Protein AF-A0A238XJZ7-F1 (afdb_monomer_lite)

Structure (mmCIF, N/CA/C/O backbone):
data_AF-A0A238XJZ7-F1
#
_entry.id   AF-A0A238XJZ7-F1
#
loop_
_atom_site.group_PDB
_atom_site.id
_atom_site.type_symbol
_atom_site.label_atom_id
_atom_site.label_alt_id
_atom_site.label_comp_id
_atom_site.label_asym_id
_atom_site.label_entity_id
_atom_site.label_seq_id
_atom_site.pdbx_PDB_ins_code
_atom_site.Cartn_x
_atom_site.Cartn_y
_atom_site.Cartn_z
_atom_site.occupancy
_atom_site.B_iso_or_equiv
_atom_site.auth_seq_id
_atom_site.auth_comp_id
_atom_site.auth_asym_id
_atom_site.auth_atom_id
_atom_site.pdbx_PDB_model_num
ATOM 1 N N . MET A 1 1 ? 45.698 7.007 -31.113 1.00 54.53 1 MET A N 1
ATOM 2 C CA . MET A 1 1 ? 45.847 7.266 -29.662 1.00 54.53 1 MET A CA 1
ATOM 3 C C . MET A 1 1 ? 44.717 8.104 -29.074 1.00 54.53 1 MET A C 1
ATOM 5 O O . MET A 1 1 ? 44.161 7.675 -28.074 1.00 54.53 1 MET A O 1
ATOM 9 N N . LEU A 1 2 ? 44.320 9.229 -29.685 1.00 55.38 2 LEU A N 1
ATOM 10 C CA . LEU A 1 2 ? 43.235 10.087 -29.168 1.00 55.38 2 LEU A CA 1
ATOM 11 C C . LEU A 1 2 ? 41.915 9.324 -28.915 1.00 55.38 2 LEU A C 1
ATOM 13 O O . LEU A 1 2 ? 41.269 9.504 -27.889 1.00 55.38 2 LEU A O 1
ATOM 17 N N . TYR A 1 3 ? 41.567 8.407 -29.821 1.00 48.59 3 TYR A N 1
ATOM 18 C CA . TYR A 1 3 ? 40.350 7.592 -29.746 1.00 48.59 3 TYR A CA 1
ATOM 19 C C . TYR A 1 3 ? 40.333 6.629 -28.547 1.00 48.59 3 TYR A C 1
ATOM 21 O O . TYR A 1 3 ? 39.321 6.474 -27.871 1.00 48.59 3 TYR A O 1
ATOM 29 N N . THR A 1 4 ? 41.479 6.013 -28.245 1.00 57.72 4 THR A N 1
ATOM 30 C CA . THR A 1 4 ? 41.643 5.091 -27.113 1.00 57.72 4 THR A CA 1
ATOM 31 C C . THR A 1 4 ? 41.530 5.834 -25.782 1.00 57.72 4 THR A C 1
ATOM 33 O O . THR A 1 4 ? 40.925 5.335 -24.838 1.00 57.72 4 THR A O 1
ATOM 36 N N . VAL A 1 5 ? 42.058 7.061 -25.731 1.00 62.81 5 VAL A N 1
ATOM 37 C CA . VAL A 1 5 ? 41.953 7.940 -24.561 1.00 62.81 5 VAL A CA 1
ATOM 38 C C . VAL A 1 5 ? 40.503 8.387 -24.351 1.00 62.81 5 VAL A C 1
ATOM 40 O O . VAL A 1 5 ? 39.993 8.258 -23.242 1.00 62.81 5 VAL A O 1
ATOM 43 N N . LEU A 1 6 ? 39.803 8.817 -25.407 1.00 55.34 6 LEU A N 1
ATOM 44 C CA . LEU A 1 6 ? 38.388 9.210 -25.339 1.00 55.34 6 LEU A CA 1
ATOM 45 C C . LEU A 1 6 ? 37.474 8.064 -24.886 1.00 55.34 6 LEU A C 1
ATOM 47 O O . LEU A 1 6 ? 36.588 8.279 -24.060 1.00 55.34 6 LEU A O 1
ATOM 51 N N . LEU A 1 7 ? 37.714 6.842 -25.369 1.00 59.25 7 LEU A N 1
ATOM 52 C CA . LEU A 1 7 ? 36.953 5.662 -24.957 1.00 59.25 7 LEU A CA 1
ATOM 53 C C . LEU A 1 7 ? 37.167 5.343 -23.468 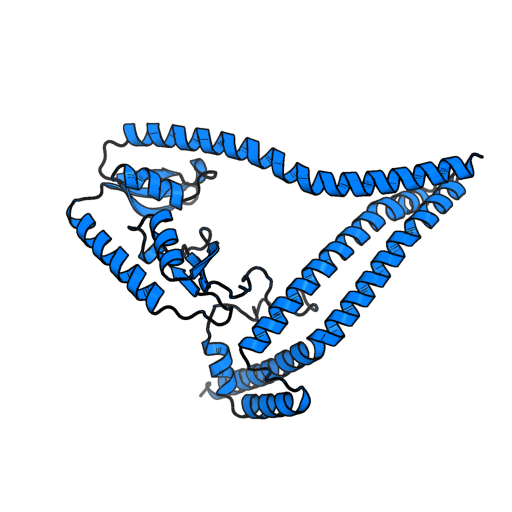1.00 59.25 7 LEU A C 1
ATOM 55 O O . LEU A 1 7 ? 36.200 5.138 -22.737 1.00 59.25 7 LEU A O 1
ATOM 59 N N . CYS A 1 8 ? 38.416 5.353 -22.994 1.00 62.97 8 CYS A N 1
ATOM 60 C CA . CYS A 1 8 ? 38.721 5.141 -21.577 1.00 62.97 8 CYS A CA 1
ATOM 61 C C . CYS A 1 8 ? 38.096 6.224 -20.687 1.00 62.97 8 CYS A C 1
ATOM 63 O O . CYS A 1 8 ? 37.563 5.911 -19.620 1.00 62.97 8 CYS A O 1
ATOM 65 N N . VAL A 1 9 ? 38.099 7.481 -21.137 1.00 64.81 9 VAL A N 1
ATOM 66 C CA . VAL A 1 9 ? 37.459 8.603 -20.436 1.00 64.81 9 VAL A CA 1
ATOM 67 C C . VAL A 1 9 ? 35.938 8.428 -20.385 1.00 64.81 9 VAL A C 1
ATOM 69 O O . VAL A 1 9 ? 35.348 8.586 -19.323 1.00 64.81 9 VAL A O 1
ATOM 72 N N . ALA A 1 10 ? 35.292 8.009 -21.475 1.00 62.97 10 ALA A N 1
ATOM 73 C CA . ALA A 1 10 ? 33.850 7.756 -21.494 1.00 62.97 10 ALA A CA 1
ATOM 74 C C . ALA A 1 10 ? 33.433 6.581 -20.588 1.00 62.97 10 ALA A C 1
ATOM 76 O O . ALA A 1 10 ? 32.401 6.648 -19.915 1.00 62.97 10 ALA A O 1
ATOM 77 N N . VAL A 1 11 ? 34.233 5.509 -20.537 1.00 65.19 11 VAL A N 1
ATOM 78 C CA . VAL A 1 11 ? 33.981 4.347 -19.664 1.00 65.19 11 VAL A CA 1
ATOM 79 C C . VAL A 1 11 ? 34.155 4.719 -18.191 1.00 65.19 11 VAL A C 1
ATOM 81 O O . VAL A 1 11 ? 33.311 4.372 -17.364 1.00 65.19 11 VAL A O 1
ATOM 84 N N . THR A 1 12 ? 35.208 5.467 -17.858 1.00 68.44 12 THR A N 1
ATOM 85 C CA . THR A 1 12 ? 35.454 5.932 -16.483 1.00 68.44 12 THR A CA 1
ATOM 86 C C . THR A 1 12 ? 34.416 6.952 -16.028 1.00 68.44 12 THR A C 1
ATOM 88 O O . THR A 1 12 ? 33.915 6.827 -14.915 1.00 68.44 12 THR A O 1
ATOM 91 N N . LEU A 1 13 ? 34.002 7.884 -16.892 1.00 64.00 13 LEU A N 1
ATOM 92 C CA . LEU A 1 13 ? 32.896 8.800 -16.605 1.00 64.00 13 LEU A CA 1
ATOM 93 C C . LEU A 1 13 ? 31.598 8.044 -16.341 1.00 64.00 13 LEU A C 1
ATOM 95 O O . LEU A 1 13 ? 30.964 8.311 -15.331 1.00 64.00 13 LEU A O 1
ATOM 99 N N . ASN A 1 14 ? 31.237 7.052 -17.162 1.00 63.41 14 ASN A N 1
ATOM 100 C CA . ASN A 1 14 ? 30.033 6.250 -16.917 1.00 63.41 14 ASN A CA 1
ATOM 101 C C . ASN A 1 14 ? 30.096 5.486 -15.587 1.00 63.41 14 ASN A C 1
ATOM 103 O O . ASN A 1 14 ? 29.115 5.476 -14.844 1.00 63.41 14 ASN A O 1
ATOM 107 N N . ALA A 1 15 ? 31.241 4.880 -15.256 1.00 68.62 15 ALA A N 1
ATOM 108 C CA . ALA A 1 15 ? 31.428 4.188 -13.981 1.00 68.62 15 ALA A CA 1
ATOM 109 C C . ALA A 1 15 ? 31.320 5.150 -12.781 1.00 68.62 15 ALA A C 1
ATOM 111 O O . ALA A 1 15 ? 30.668 4.831 -11.785 1.00 68.62 15 ALA A O 1
ATOM 112 N N . VAL A 1 16 ? 31.887 6.355 -12.898 1.00 69.12 16 VAL A N 1
ATOM 113 C CA . VAL A 1 16 ? 31.804 7.410 -11.877 1.00 69.12 16 VAL A CA 1
ATOM 114 C C . VAL A 1 16 ? 30.388 7.976 -11.772 1.00 69.12 16 VAL A C 1
ATOM 116 O O . VAL A 1 16 ? 29.910 8.177 -10.662 1.00 69.12 16 VAL A O 1
ATOM 119 N N . SER A 1 17 ? 29.672 8.175 -12.881 1.00 62.31 17 SER A N 1
ATOM 120 C CA . SER A 1 17 ? 28.276 8.631 -12.881 1.00 62.31 17 SER A CA 1
ATOM 121 C C . SER A 1 17 ? 27.344 7.603 -12.241 1.00 62.31 17 SER A C 1
ATOM 123 O O . SER A 1 17 ? 26.487 7.972 -11.441 1.00 62.31 17 SER A O 1
ATOM 125 N N . LEU A 1 18 ? 27.543 6.312 -12.527 1.00 61.91 18 LEU A N 1
ATOM 126 C CA . LEU A 1 18 ? 26.826 5.218 -11.868 1.00 61.91 18 LEU A CA 1
ATOM 127 C C . LEU A 1 18 ? 27.109 5.188 -10.359 1.00 61.91 18 LEU A C 1
ATOM 129 O O . LEU A 1 18 ? 26.169 5.081 -9.573 1.00 61.91 18 LEU A O 1
ATOM 133 N N . GLY A 1 19 ? 28.370 5.353 -9.945 1.00 68.69 19 GLY A N 1
ATOM 134 C CA . GLY A 1 19 ? 28.748 5.450 -8.531 1.00 68.69 19 GLY A CA 1
ATOM 135 C C . GLY A 1 19 ? 28.191 6.698 -7.831 1.00 68.69 19 GLY A C 1
ATOM 136 O O . GLY A 1 19 ? 27.693 6.612 -6.709 1.00 68.69 19 GLY A O 1
ATOM 137 N N . ALA A 1 20 ? 28.202 7.850 -8.503 1.00 58.50 20 ALA A N 1
ATOM 138 C CA . ALA A 1 20 ? 27.691 9.116 -7.983 1.00 58.50 20 ALA A CA 1
ATOM 139 C C . ALA A 1 20 ? 26.163 9.119 -7.861 1.00 58.50 20 ALA A C 1
ATOM 141 O O . ALA A 1 20 ? 25.646 9.621 -6.871 1.00 58.50 20 ALA A O 1
ATOM 142 N N . LEU A 1 21 ? 25.431 8.510 -8.800 1.00 52.94 21 LEU A N 1
ATOM 143 C CA . LEU A 1 21 ? 23.981 8.311 -8.686 1.00 52.94 21 LEU A CA 1
ATOM 144 C C . LEU A 1 21 ? 23.630 7.355 -7.538 1.00 52.94 21 LEU A C 1
ATOM 146 O O . LEU A 1 21 ? 22.652 7.583 -6.824 1.00 52.94 21 LEU A O 1
ATOM 150 N N . PHE A 1 22 ? 24.457 6.331 -7.311 1.00 59.66 22 PHE A N 1
ATOM 151 C CA . PHE A 1 22 ? 24.324 5.437 -6.159 1.00 59.66 22 PHE A CA 1
ATOM 152 C C . PHE A 1 22 ? 24.550 6.182 -4.830 1.00 59.66 22 PHE A C 1
ATOM 154 O O . PHE A 1 22 ? 23.838 5.936 -3.857 1.00 59.66 22 PHE A O 1
ATOM 161 N N . HIS A 1 23 ? 25.488 7.136 -4.799 1.00 53.44 23 HIS A N 1
ATOM 162 C CA . HIS A 1 23 ? 25.778 7.966 -3.627 1.00 53.44 23 HIS A CA 1
ATOM 163 C C . HIS A 1 23 ? 24.801 9.133 -3.416 1.00 53.44 23 HIS A C 1
ATOM 165 O O . HIS A 1 23 ? 24.430 9.387 -2.276 1.00 53.44 23 HIS A O 1
ATOM 171 N N . LEU A 1 24 ? 24.337 9.823 -4.459 1.00 47.12 24 LEU A N 1
ATOM 172 C CA . LEU A 1 24 ? 23.379 10.936 -4.351 1.00 47.12 24 LEU A CA 1
ATOM 173 C C . LEU A 1 24 ? 22.011 10.457 -3.853 1.00 47.12 24 LEU A C 1
ATOM 175 O O . LEU A 1 24 ? 21.410 11.097 -2.993 1.00 47.12 24 LEU A O 1
ATOM 179 N N . GLY A 1 25 ? 21.578 9.264 -4.276 1.00 44.28 25 GLY A N 1
ATOM 180 C CA . GLY A 1 25 ? 20.409 8.598 -3.691 1.00 44.28 25 GLY A CA 1
ATOM 181 C C . GLY A 1 25 ? 20.579 8.219 -2.209 1.00 44.28 25 GLY A C 1
ATOM 182 O O . GLY A 1 25 ? 19.586 7.944 -1.529 1.00 44.28 25 GLY A O 1
ATOM 183 N N . ALA A 1 26 ? 21.814 8.214 -1.695 1.00 49.00 26 ALA A N 1
ATOM 184 C CA . ALA A 1 26 ? 22.130 7.975 -0.290 1.00 49.00 26 ALA A CA 1
ATOM 185 C C . ALA A 1 26 ? 22.324 9.279 0.513 1.00 49.00 26 ALA A C 1
ATOM 187 O O . ALA A 1 26 ? 21.883 9.343 1.656 1.00 49.00 26 ALA A O 1
ATOM 188 N N . THR A 1 27 ? 22.913 10.336 -0.060 1.00 42.47 27 THR A N 1
ATOM 189 C CA . THR A 1 27 ? 23.267 11.570 0.671 1.00 42.47 27 THR A CA 1
ATOM 190 C C . THR A 1 27 ? 22.125 12.576 0.807 1.00 42.47 27 THR A C 1
ATOM 192 O O . THR A 1 27 ? 22.066 13.287 1.813 1.00 42.47 27 THR A O 1
ATOM 195 N N . GLU A 1 28 ? 21.163 12.605 -0.121 1.00 40.56 28 GLU A N 1
ATOM 196 C CA . GLU A 1 28 ? 19.969 13.463 -0.008 1.00 40.56 28 GLU A CA 1
ATOM 197 C C . GLU A 1 28 ? 19.078 13.061 1.190 1.00 40.56 28 GLU A C 1
ATOM 199 O O . GLU A 1 28 ? 18.319 13.866 1.731 1.00 40.56 28 GLU A O 1
ATOM 204 N N . ARG A 1 29 ? 19.252 11.832 1.696 1.00 47.41 29 ARG A N 1
ATOM 205 C CA . ARG A 1 29 ? 18.630 11.356 2.938 1.00 47.41 29 ARG A CA 1
ATOM 206 C C . ARG A 1 29 ? 19.277 11.900 4.213 1.00 47.41 29 ARG A C 1
ATOM 208 O O . ARG A 1 29 ? 18.568 12.051 5.202 1.00 47.41 29 ARG A O 1
ATOM 215 N N . ASP A 1 30 ? 20.562 12.245 4.221 1.00 49.44 30 ASP A N 1
ATOM 216 C CA . ASP A 1 30 ? 21.287 12.513 5.476 1.00 49.44 30 ASP A CA 1
ATOM 217 C C . ASP A 1 30 ? 21.270 13.989 5.910 1.00 49.44 30 ASP A C 1
ATOM 219 O O . ASP A 1 30 ? 21.243 14.294 7.109 1.00 49.44 30 ASP A O 1
ATOM 223 N N . GLY A 1 31 ? 21.235 14.928 4.957 1.00 49.88 31 GLY A N 1
ATOM 224 C CA . GLY A 1 31 ? 21.199 16.370 5.246 1.00 49.88 31 GLY A CA 1
ATOM 225 C C . GLY A 1 31 ? 19.902 16.812 5.934 1.00 49.88 31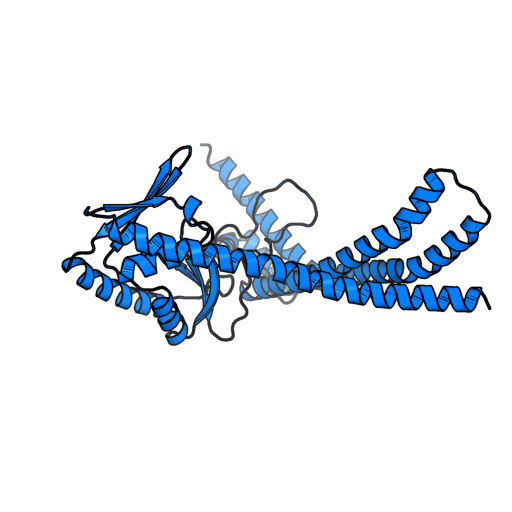 GLY A C 1
ATOM 226 O O . GLY A 1 31 ? 19.931 17.507 6.955 1.00 49.88 31 GLY A O 1
ATOM 227 N N . GLY A 1 32 ? 18.760 16.331 5.432 1.00 59.41 32 GLY A N 1
ATOM 228 C CA . GLY A 1 32 ? 17.445 16.600 6.019 1.00 59.41 32 GLY A CA 1
ATOM 229 C C . GLY A 1 32 ? 17.289 16.009 7.421 1.00 59.41 32 GLY A C 1
ATOM 230 O O . GLY A 1 32 ? 16.715 16.645 8.304 1.00 59.41 32 GLY A O 1
ATOM 231 N N . VAL A 1 33 ? 17.874 14.835 7.676 1.00 65.06 33 VAL A N 1
ATOM 232 C CA . VAL A 1 33 ? 17.774 14.150 8.974 1.00 65.06 33 VAL A CA 1
ATOM 233 C C . VAL A 1 33 ? 18.459 14.944 10.088 1.00 65.06 33 VAL A C 1
ATOM 235 O O . VAL A 1 33 ? 17.905 15.065 11.182 1.00 65.06 33 VAL A O 1
ATOM 238 N N . ARG A 1 34 ? 19.628 15.550 9.834 1.00 74.50 34 ARG A N 1
ATOM 239 C CA . ARG A 1 34 ? 20.342 16.346 10.853 1.00 74.50 34 ARG A CA 1
ATOM 240 C C . ARG A 1 34 ? 19.619 17.647 11.196 1.00 74.50 34 ARG A C 1
ATOM 242 O O . ARG A 1 34 ? 19.501 17.975 12.378 1.00 74.50 34 ARG A O 1
ATOM 249 N N . ALA A 1 35 ? 19.131 18.374 10.190 1.00 74.31 35 ALA A N 1
ATOM 250 C CA . ALA A 1 35 ? 18.363 19.603 10.399 1.00 74.31 35 ALA A CA 1
ATOM 251 C C . ALA A 1 35 ? 17.062 19.316 11.164 1.00 74.31 35 ALA A C 1
ATOM 253 O O . ALA A 1 35 ? 16.766 19.981 12.159 1.00 74.31 35 ALA A O 1
ATOM 254 N N . ARG A 1 36 ? 16.356 18.248 10.772 1.00 76.69 36 ARG A N 1
ATOM 255 C CA . ARG A 1 36 ? 15.138 17.780 11.436 1.00 76.69 36 ARG A CA 1
ATOM 256 C C . ARG A 1 36 ? 15.382 17.377 12.886 1.00 76.69 36 ARG A C 1
ATOM 258 O O . ARG A 1 36 ? 14.625 17.768 13.768 1.00 76.69 36 ARG A O 1
ATOM 265 N N . ARG A 1 37 ? 16.483 16.670 13.162 1.00 82.19 37 ARG A N 1
ATOM 266 C CA . ARG A 1 37 ? 16.860 16.272 14.526 1.00 82.19 37 ARG A CA 1
ATOM 267 C C . ARG A 1 37 ? 17.111 17.482 15.428 1.00 82.19 37 ARG A C 1
ATOM 269 O O . ARG A 1 37 ? 16.624 17.492 16.550 1.00 82.19 37 ARG A O 1
ATOM 276 N N . ARG A 1 38 ? 17.810 18.515 14.938 1.00 86.12 38 ARG A N 1
ATOM 277 C CA . ARG A 1 38 ? 18.040 19.763 15.696 1.00 86.12 38 ARG A CA 1
ATOM 278 C C . ARG A 1 38 ? 16.743 20.530 15.958 1.00 86.12 38 ARG A C 1
ATOM 280 O O . ARG A 1 38 ? 16.545 21.013 17.068 1.00 86.12 38 ARG A O 1
ATOM 287 N N . ALA A 1 39 ? 15.872 20.637 14.954 1.00 84.44 39 ALA A N 1
ATOM 288 C CA . ALA A 1 39 ? 14.570 21.286 15.101 1.00 84.44 39 ALA A CA 1
ATOM 289 C C . ALA A 1 39 ? 13.688 20.555 16.127 1.00 84.44 39 ALA A C 1
ATOM 291 O O . ALA A 1 39 ? 13.110 21.197 17.001 1.00 84.44 39 ALA A O 1
ATOM 292 N N . ARG A 1 40 ? 13.680 19.216 16.092 1.00 88.19 40 ARG A N 1
ATOM 293 C CA . ARG A 1 40 ? 12.998 18.375 17.083 1.00 88.19 40 ARG A CA 1
ATOM 294 C C . ARG A 1 40 ? 13.508 18.621 18.504 1.00 88.19 40 ARG A C 1
ATOM 296 O O . ARG A 1 40 ? 12.693 18.805 19.396 1.00 88.19 40 ARG A O 1
ATOM 303 N N . THR A 1 41 ? 14.824 18.668 18.727 1.00 88.94 41 THR A N 1
ATOM 304 C CA . THR A 1 41 ? 15.382 18.935 20.068 1.00 88.94 41 THR A CA 1
ATOM 305 C C . THR A 1 41 ? 14.916 20.283 20.623 1.00 88.94 41 THR A C 1
ATOM 307 O O . THR A 1 41 ? 14.455 20.336 21.756 1.00 88.94 41 THR A O 1
ATOM 310 N N . ARG A 1 42 ? 14.932 21.346 19.807 1.00 90.25 42 ARG A N 1
ATOM 311 C CA . ARG A 1 42 ? 14.448 22.675 20.224 1.00 90.25 42 ARG A CA 1
ATOM 312 C C . ARG A 1 42 ? 12.957 22.682 20.568 1.00 90.25 42 ARG A C 1
ATOM 314 O O . ARG A 1 42 ? 12.563 23.332 21.527 1.00 90.25 42 ARG A O 1
ATOM 321 N N . GLN A 1 43 ? 12.140 21.956 19.801 1.00 90.12 43 GLN A N 1
ATOM 322 C CA . GLN A 1 43 ? 10.708 21.814 20.086 1.00 90.12 43 GLN A CA 1
ATOM 323 C C . GLN A 1 43 ? 10.460 21.043 21.391 1.00 90.12 43 GLN A C 1
ATOM 325 O O . GLN A 1 43 ? 9.569 21.393 22.154 1.00 90.12 43 GLN A O 1
ATOM 330 N N . LEU A 1 44 ? 11.257 20.016 21.693 1.00 88.75 44 LEU A N 1
ATOM 331 C CA . LEU A 1 44 ? 11.149 19.296 22.967 1.00 88.75 44 LEU A CA 1
ATOM 332 C C . LEU A 1 44 ? 11.570 20.168 24.161 1.00 88.75 44 LEU A C 1
ATOM 334 O O . LEU A 1 44 ? 10.920 20.129 25.203 1.00 88.75 44 LEU A O 1
ATOM 338 N N . GLU A 1 45 ? 12.606 20.994 24.003 1.00 88.75 45 GLU A N 1
ATOM 339 C CA . GLU A 1 45 ? 13.020 21.970 25.021 1.00 88.75 45 GLU A CA 1
ATOM 340 C C . GLU A 1 45 ? 11.933 23.028 25.274 1.00 88.75 45 GLU A C 1
ATOM 342 O O . GLU A 1 45 ? 11.626 23.325 26.430 1.00 88.75 45 GLU A O 1
ATOM 347 N N . SER A 1 46 ? 11.286 23.548 24.221 1.00 88.19 46 SER A N 1
ATOM 348 C CA . SER A 1 46 ? 10.181 24.507 24.372 1.00 88.19 46 SER A CA 1
ATOM 349 C C . SER A 1 46 ? 8.930 23.889 24.999 1.00 88.19 46 SER A C 1
ATOM 351 O O . SER A 1 46 ? 8.180 24.581 25.678 1.00 88.19 46 SER A O 1
ATOM 353 N N . LEU A 1 47 ? 8.702 22.583 24.826 1.00 88.44 47 LEU A N 1
ATOM 354 C CA . LEU A 1 47 ? 7.594 21.890 25.490 1.00 88.44 47 LEU A CA 1
ATOM 355 C C . LEU A 1 47 ? 7.745 21.937 27.022 1.00 88.44 47 LEU A C 1
ATOM 357 O O . LEU A 1 47 ? 6.763 22.118 27.743 1.00 88.44 47 LEU A O 1
ATOM 361 N N . GLY A 1 48 ? 8.983 21.824 27.518 1.00 82.31 48 GLY A N 1
ATOM 362 C CA . GLY A 1 48 ? 9.291 21.898 28.947 1.00 82.31 48 GLY A CA 1
ATOM 363 C C . GLY A 1 48 ? 8.980 23.264 29.565 1.00 82.31 48 GLY A C 1
ATOM 364 O O . GLY A 1 48 ? 8.488 23.327 30.692 1.00 82.31 48 GLY A O 1
ATOM 365 N N . SER A 1 49 ? 9.200 24.359 28.830 1.00 82.81 49 SER A N 1
ATOM 366 C CA . SER A 1 49 ? 8.876 25.707 29.316 1.00 82.81 49 SER A CA 1
ATOM 367 C C . SER A 1 49 ? 7.373 25.998 29.293 1.00 82.81 49 SER A C 1
ATOM 369 O O . SER A 1 49 ? 6.865 26.609 30.233 1.00 82.81 49 SER A O 1
ATOM 371 N N . VAL A 1 50 ? 6.644 25.504 28.284 1.00 80.88 50 VAL A N 1
ATOM 372 C CA . VAL A 1 50 ? 5.178 25.636 28.202 1.00 80.88 50 VAL A CA 1
ATOM 373 C C . VAL A 1 50 ? 4.488 24.921 29.368 1.00 80.88 50 VAL A C 1
ATOM 375 O O . VAL A 1 50 ? 3.533 25.452 29.932 1.00 80.88 50 VAL A O 1
ATOM 378 N N . HIS A 1 51 ? 5.011 23.768 29.802 1.00 71.19 51 HIS A N 1
ATOM 379 C CA . HIS A 1 51 ? 4.514 23.076 30.994 1.00 71.19 51 HIS A CA 1
ATOM 380 C C . HIS A 1 51 ? 4.620 23.942 32.259 1.00 71.19 51 HIS A C 1
ATOM 382 O O . HIS A 1 51 ? 3.655 24.054 33.010 1.00 71.19 51 HIS A O 1
ATOM 388 N N . GLY A 1 52 ? 5.768 24.592 32.478 1.00 67.31 52 GLY A N 1
ATOM 389 C CA . GLY A 1 52 ? 5.984 25.448 33.650 1.00 67.31 52 GLY A CA 1
ATOM 390 C C . GLY A 1 52 ? 5.089 26.693 33.688 1.00 67.31 52 GLY A C 1
ATOM 391 O O . GLY A 1 52 ? 4.854 27.247 34.759 1.00 67.31 52 GLY A O 1
ATOM 392 N N . GLN A 1 53 ? 4.573 27.124 32.534 1.00 72.31 53 GLN A N 1
ATOM 393 C CA . GLN A 1 53 ? 3.694 28.290 32.404 1.00 72.31 53 GLN A CA 1
ATOM 394 C C . GLN A 1 53 ? 2.200 27.942 32.483 1.00 72.31 53 GLN A C 1
ATOM 396 O O . GLN A 1 53 ? 1.374 28.826 32.719 1.00 72.31 53 GLN A O 1
ATOM 401 N N . ALA A 1 54 ? 1.831 26.670 32.320 1.00 75.19 54 ALA A N 1
ATOM 402 C CA . ALA A 1 54 ? 0.443 26.226 32.353 1.00 75.19 54 ALA A CA 1
ATOM 403 C C . ALA A 1 54 ? -0.081 26.140 33.799 1.00 75.19 54 ALA A C 1
ATOM 405 O O . ALA A 1 54 ? -0.007 25.101 34.450 1.00 75.19 54 ALA A O 1
ATOM 406 N N . GLN A 1 55 ? -0.634 27.245 34.307 1.00 64.44 55 GLN A N 1
ATOM 407 C CA . GLN A 1 55 ? -1.233 27.323 35.652 1.00 64.44 55 GLN A CA 1
ATOM 408 C C . GLN A 1 55 ? -2.689 26.805 35.726 1.00 64.44 55 GLN A C 1
ATOM 410 O O . GLN A 1 55 ? -3.274 26.766 36.807 1.00 64.44 55 GLN A O 1
ATOM 415 N N . GLY A 1 56 ? -3.291 26.411 34.598 1.00 78.56 56 GLY A N 1
ATOM 416 C CA . GLY A 1 56 ? -4.695 25.988 34.506 1.00 78.56 56 GLY A CA 1
ATOM 417 C C . GLY A 1 56 ? -4.930 24.474 34.579 1.00 78.56 56 GLY A C 1
ATOM 418 O O . GLY A 1 56 ? -4.004 23.671 34.618 1.00 78.56 56 GLY A O 1
ATOM 419 N N . SER A 1 57 ? -6.204 24.066 34.557 1.00 83.56 57 SER A N 1
ATOM 420 C CA . SER A 1 57 ? -6.613 22.660 34.388 1.00 83.56 57 SER A CA 1
ATOM 421 C C . SER A 1 57 ? -6.563 22.188 32.930 1.00 83.56 57 SER A C 1
ATOM 423 O O . SER A 1 57 ? -6.661 20.983 32.688 1.00 83.56 57 SER A O 1
ATOM 425 N N . VAL A 1 58 ? -6.399 23.123 31.984 1.00 89.81 58 VAL A N 1
ATOM 426 C CA . VAL A 1 58 ? -6.350 22.900 30.535 1.00 89.81 58 VAL A CA 1
ATOM 427 C C . VAL A 1 58 ? -5.066 23.505 29.963 1.00 89.81 58 VAL A C 1
ATOM 429 O O . VAL A 1 58 ? -4.718 24.641 30.283 1.00 89.81 58 VAL A O 1
ATOM 432 N N . LEU A 1 59 ? -4.378 22.744 29.117 1.00 92.19 59 LEU A N 1
ATOM 433 C CA . LEU A 1 59 ? -3.179 23.130 28.379 1.00 92.19 59 LEU A CA 1
ATOM 434 C C . LEU A 1 59 ? -3.487 23.058 26.881 1.00 92.19 59 LEU A C 1
ATOM 436 O O . LEU A 1 59 ? -3.933 22.022 26.397 1.00 92.19 59 LEU A O 1
ATOM 440 N N . GLU A 1 60 ? -3.227 24.135 26.142 1.00 92.88 60 GLU A N 1
ATOM 441 C CA . GLU A 1 60 ? -3.385 24.173 24.685 1.00 92.88 60 GLU A CA 1
ATOM 442 C C . GLU A 1 60 ? -2.018 24.293 24.006 1.00 92.88 60 GLU A C 1
ATOM 444 O O . GLU A 1 60 ? -1.190 25.118 24.392 1.00 92.88 60 GLU A O 1
ATOM 449 N N . LEU A 1 61 ? -1.780 23.469 22.987 1.00 91.81 61 LEU A N 1
ATOM 450 C CA . LEU A 1 61 ? -0.533 23.429 22.224 1.00 91.81 61 LEU A CA 1
ATOM 451 C C . LEU A 1 61 ? -0.809 23.616 20.738 1.00 91.81 61 LEU A C 1
ATOM 453 O O . LEU A 1 61 ? -1.569 22.855 20.151 1.00 91.81 61 LEU A O 1
ATOM 457 N N . ASP A 1 62 ? -0.147 24.583 20.109 1.00 90.00 62 ASP A N 1
ATOM 458 C CA . ASP A 1 62 ? -0.214 24.766 18.658 1.00 90.00 62 ASP A CA 1
ATOM 459 C C . ASP A 1 62 ? 0.579 23.665 17.930 1.00 90.00 62 ASP A C 1
ATOM 461 O O . ASP A 1 62 ? 1.809 23.638 17.950 1.00 90.00 62 ASP A O 1
ATOM 465 N N . ARG A 1 63 ? -0.119 22.758 17.245 1.00 87.69 63 ARG A N 1
ATOM 466 C CA . ARG A 1 63 ? 0.444 21.633 16.491 1.00 87.69 63 ARG A CA 1
ATOM 467 C C . ARG A 1 63 ? 1.461 22.082 15.445 1.00 87.69 63 ARG A C 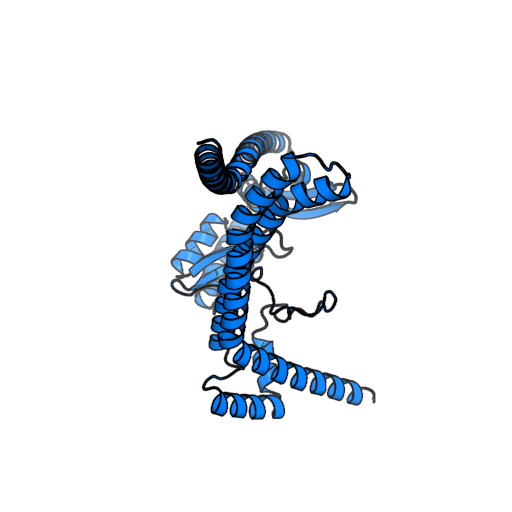1
ATOM 469 O O . ARG A 1 63 ? 2.423 21.343 15.209 1.00 87.69 63 ARG A O 1
ATOM 476 N N . VAL A 1 64 ? 1.273 23.257 14.839 1.00 83.00 64 VAL A N 1
ATOM 477 C CA . VAL A 1 64 ? 2.159 23.798 13.796 1.00 83.00 64 VAL A CA 1
ATOM 478 C C . VAL A 1 64 ? 3.527 24.142 14.387 1.00 83.00 64 VAL A C 1
ATOM 480 O O . VAL A 1 64 ? 4.557 23.831 13.781 1.00 83.00 64 VAL A O 1
ATOM 483 N N . ALA A 1 65 ? 3.553 24.677 15.612 1.00 84.19 65 ALA A N 1
ATOM 484 C CA . ALA A 1 65 ? 4.786 24.981 16.337 1.00 84.19 65 ALA A CA 1
ATOM 485 C C . ALA A 1 65 ? 5.610 23.721 16.675 1.00 84.19 65 ALA A C 1
ATOM 487 O O . ALA A 1 65 ? 6.835 23.799 16.775 1.00 84.19 65 ALA A O 1
ATOM 488 N N . TYR A 1 66 ? 4.962 22.551 16.762 1.00 89.12 66 TYR A N 1
ATOM 489 C CA . TYR A 1 66 ? 5.575 21.257 17.100 1.00 89.12 66 TYR A CA 1
ATOM 490 C C . TYR A 1 66 ? 5.611 20.262 15.927 1.00 89.12 66 TYR A C 1
ATOM 492 O O . TYR A 1 66 ? 5.584 19.049 16.130 1.00 89.12 66 TYR A O 1
ATOM 500 N N . ARG A 1 67 ? 5.661 20.735 14.672 1.00 84.06 67 ARG A N 1
ATOM 501 C CA . ARG A 1 67 ? 5.565 19.869 13.475 1.00 84.06 67 ARG A CA 1
ATOM 502 C C . ARG A 1 67 ? 6.606 18.740 13.380 1.00 84.06 67 ARG A C 1
ATOM 504 O O . ARG A 1 67 ? 6.347 17.739 12.717 1.00 84.06 67 ARG A O 1
ATOM 511 N N . GLU A 1 68 ? 7.771 18.890 14.014 1.00 84.19 68 GLU A N 1
ATOM 512 C CA . GLU A 1 68 ? 8.850 17.892 13.963 1.00 84.19 68 GLU A CA 1
ATOM 513 C C . GLU A 1 68 ? 8.726 16.833 15.062 1.00 84.19 68 GLU A C 1
ATOM 515 O O . GLU A 1 68 ? 9.388 15.795 14.986 1.00 84.19 68 GLU A O 1
ATOM 520 N N . VAL A 1 69 ? 7.871 17.073 16.062 1.00 81.88 69 VAL A N 1
ATOM 521 C CA . VAL A 1 69 ? 7.504 16.095 17.084 1.00 81.88 69 VAL A CA 1
ATOM 522 C C . VAL A 1 69 ? 6.203 15.406 16.649 1.00 81.88 69 VAL A C 1
ATOM 524 O O . VAL A 1 69 ? 5.194 16.074 16.389 1.00 81.88 69 VAL A O 1
ATOM 527 N N . PRO A 1 70 ? 6.195 14.070 16.519 1.00 76.31 70 PRO A N 1
ATOM 528 C CA . PRO A 1 70 ? 4.974 13.325 16.253 1.00 76.31 70 PRO A CA 1
ATOM 529 C C . PRO A 1 70 ? 3.922 13.532 17.350 1.00 76.31 70 PRO A C 1
ATOM 531 O O . PRO A 1 70 ? 4.254 13.640 18.530 1.00 76.31 70 PRO A O 1
ATOM 534 N N . ARG A 1 71 ? 2.634 13.522 16.978 1.00 79.81 71 ARG A N 1
ATOM 535 C CA . ARG A 1 71 ? 1.521 13.742 17.921 1.00 79.81 71 ARG A CA 1
ATOM 536 C C . ARG A 1 71 ? 1.561 12.780 19.111 1.00 79.81 71 ARG A C 1
ATOM 538 O O . ARG A 1 71 ? 1.401 13.218 20.243 1.00 79.81 71 ARG A O 1
ATOM 545 N N . TYR A 1 72 ? 1.795 11.492 18.860 1.00 74.69 72 TYR A N 1
ATOM 546 C CA . TYR A 1 72 ? 1.842 10.475 19.916 1.00 74.69 72 TYR A CA 1
ATOM 547 C C . TYR A 1 72 ? 2.937 10.767 20.953 1.00 74.69 72 TYR A C 1
ATOM 549 O O . TYR A 1 72 ? 2.721 10.555 22.139 1.00 74.69 72 TYR A O 1
ATOM 557 N N . GLU A 1 73 ? 4.079 11.308 20.519 1.00 79.88 73 GLU A N 1
ATOM 558 C CA . GLU A 1 73 ? 5.195 11.638 21.405 1.00 79.88 73 GLU A CA 1
ATOM 559 C C . GLU A 1 73 ? 4.845 12.837 22.297 1.00 79.88 73 GLU A C 1
ATOM 561 O O . GLU A 1 73 ? 5.143 12.820 23.487 1.00 79.88 73 GLU A O 1
ATOM 566 N N . LEU A 1 74 ? 4.138 13.844 21.765 1.00 84.88 74 LEU A N 1
ATOM 567 C CA . LEU A 1 74 ? 3.605 14.952 22.572 1.00 84.88 74 LEU A CA 1
ATOM 568 C C . LEU A 1 74 ? 2.621 14.448 23.632 1.00 84.88 74 LEU A C 1
ATOM 570 O O . LEU A 1 74 ? 2.723 14.834 24.795 1.00 84.88 74 LEU A O 1
ATOM 574 N N . ILE A 1 75 ? 1.693 13.569 23.237 1.00 83.38 75 ILE A N 1
ATOM 575 C CA . ILE A 1 75 ? 0.705 12.979 24.149 1.00 83.38 75 ILE A CA 1
ATOM 576 C C . ILE A 1 75 ? 1.400 12.188 25.254 1.00 83.38 75 ILE A C 1
ATOM 578 O O . ILE A 1 75 ? 1.045 12.330 26.419 1.00 83.38 75 ILE A O 1
ATOM 582 N N . GLU A 1 76 ? 2.407 11.393 24.913 1.00 78.06 76 GLU A N 1
ATOM 583 C CA . GLU A 1 76 ? 3.141 10.585 25.879 1.00 78.06 76 GLU A CA 1
ATOM 584 C C . GLU A 1 76 ? 3.962 11.437 26.856 1.00 78.06 76 GLU A C 1
ATOM 586 O O . GLU A 1 7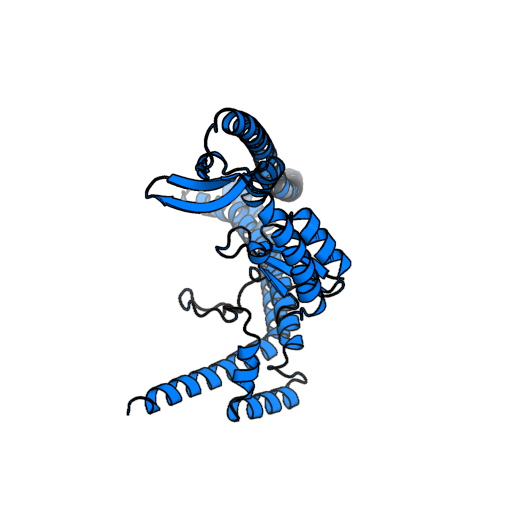6 ? 3.905 11.217 28.067 1.00 78.06 76 GLU A O 1
ATOM 591 N N . LEU A 1 77 ? 4.694 12.437 26.355 1.00 84.81 77 LEU A N 1
ATOM 592 C CA . LEU A 1 77 ? 5.507 13.330 27.185 1.00 84.81 77 LEU A CA 1
ATOM 593 C C . LEU A 1 77 ? 4.653 14.117 28.181 1.00 84.81 77 LEU A C 1
ATOM 595 O O . LEU A 1 77 ? 4.997 14.200 29.360 1.00 84.81 77 LEU A O 1
ATOM 599 N N . LEU A 1 78 ? 3.525 14.653 27.720 1.00 87.88 78 LEU A N 1
ATOM 600 C CA . LEU A 1 78 ? 2.571 15.371 28.563 1.00 87.88 78 LEU A CA 1
ATOM 601 C C . LEU A 1 78 ? 1.829 14.407 29.501 1.00 87.88 78 LEU A C 1
ATOM 603 O O . LEU A 1 78 ? 1.644 14.718 30.678 1.00 87.88 78 LEU A O 1
ATOM 607 N N . GLY A 1 79 ? 1.524 13.197 29.030 1.00 82.50 79 GLY A N 1
ATOM 608 C CA . GLY A 1 79 ? 0.985 12.083 29.814 1.00 82.50 79 GLY A CA 1
ATOM 609 C C . GLY A 1 79 ? 1.818 11.770 31.049 1.00 82.50 79 GLY A C 1
ATOM 610 O O . GLY A 1 79 ? 1.290 11.724 32.160 1.00 82.50 79 GLY A O 1
ATOM 611 N N . ARG A 1 80 ? 3.142 11.647 30.884 1.00 81.50 80 ARG A N 1
ATOM 612 C CA . ARG A 1 80 ? 4.092 11.424 31.992 1.00 81.50 80 ARG A CA 1
ATOM 613 C C . ARG A 1 80 ? 4.087 12.559 33.023 1.00 81.50 80 ARG A C 1
ATOM 615 O O . ARG A 1 80 ? 4.448 12.338 34.173 1.00 81.50 80 ARG A O 1
ATOM 622 N N . GLN A 1 81 ? 3.658 13.755 32.627 1.00 84.50 81 GLN A N 1
ATOM 623 C CA . GLN A 1 81 ? 3.539 14.939 33.481 1.00 84.50 81 GLN A CA 1
ATOM 624 C C . GLN A 1 81 ? 2.122 15.128 34.054 1.00 84.50 81 GLN A C 1
ATOM 626 O O . GLN A 1 81 ? 1.819 16.169 34.639 1.00 84.50 81 GLN A O 1
ATOM 631 N N . GLY A 1 82 ? 1.242 14.136 33.891 1.00 85.31 82 GLY A N 1
ATOM 632 C CA . GLY A 1 82 ? -0.126 14.164 34.403 1.00 85.31 82 GLY A CA 1
ATOM 633 C C . GLY A 1 82 ? -1.111 14.939 33.526 1.00 85.31 82 GLY A C 1
ATOM 634 O O . GLY A 1 82 ? -2.179 15.311 34.009 1.00 85.31 82 GLY A O 1
ATOM 635 N N . TRP A 1 83 ? -0.780 15.190 32.259 1.00 88.06 83 TRP A N 1
ATOM 636 C CA . TRP A 1 83 ? -1.667 15.818 31.281 1.00 88.06 83 TRP A CA 1
ATOM 637 C C . TRP A 1 83 ? -2.217 14.784 30.304 1.00 88.06 83 TRP A C 1
ATOM 639 O O . TRP A 1 83 ? -1.483 13.996 29.726 1.00 88.06 83 TRP A O 1
ATOM 649 N N . ARG A 1 84 ? -3.520 14.813 30.066 1.00 85.06 84 ARG A N 1
ATOM 650 C CA . ARG A 1 84 ? -4.223 13.903 29.170 1.00 85.06 84 ARG A CA 1
ATOM 651 C C . ARG A 1 84 ? -4.760 14.658 27.974 1.00 85.06 84 ARG A C 1
ATOM 653 O O . ARG A 1 84 ? -5.389 15.693 28.143 1.00 85.06 84 ARG A O 1
ATOM 660 N N . TYR A 1 85 ? -4.553 14.113 26.785 1.00 86.44 85 TYR A N 1
ATOM 661 C CA . TYR A 1 85 ? -5.142 14.651 25.566 1.00 86.44 85 TYR A CA 1
ATOM 662 C C . TYR A 1 85 ? -6.674 14.559 25.608 1.00 86.44 85 TYR A C 1
ATOM 664 O O . TYR A 1 85 ? -7.220 13.513 25.962 1.00 86.44 85 TYR A O 1
ATOM 672 N N . VAL A 1 86 ? -7.351 15.655 25.269 1.00 87.12 86 VAL A N 1
ATOM 673 C CA . VAL A 1 86 ? -8.816 15.751 25.255 1.00 87.12 86 VAL A CA 1
ATOM 674 C C . VAL A 1 86 ? -9.314 15.712 23.819 1.00 87.12 86 VAL A C 1
ATOM 676 O O . VAL A 1 86 ? -10.029 14.790 23.439 1.00 87.12 86 VAL A O 1
ATOM 679 N N . ASP A 1 87 ? -8.918 16.701 23.028 1.00 83.19 87 ASP A N 1
ATOM 680 C CA . ASP A 1 87 ? -9.372 16.910 21.662 1.00 83.19 87 ASP A CA 1
ATOM 681 C C . ASP A 1 87 ? -8.389 17.804 20.889 1.00 83.19 87 ASP A C 1
ATOM 683 O O . ASP A 1 87 ? -7.382 18.300 21.412 1.00 83.19 87 ASP A O 1
ATOM 687 N N . GLU A 1 88 ? -8.686 17.987 19.606 1.00 87.88 88 GLU A N 1
ATOM 688 C CA . GLU A 1 88 ? -8.023 18.959 18.750 1.00 87.88 88 GLU A CA 1
ATOM 689 C C . GLU A 1 88 ? -9.040 19.965 18.227 1.00 87.88 88 GLU A C 1
ATOM 691 O O . GLU A 1 88 ? -10.147 19.611 17.823 1.00 87.88 88 GLU A O 1
ATOM 696 N N . HIS A 1 89 ? -8.646 21.232 18.235 1.00 83.12 89 HIS A N 1
ATOM 697 C CA . HIS A 1 89 ? -9.418 22.317 17.664 1.00 83.12 89 HIS A CA 1
ATOM 698 C C . HIS A 1 89 ? -8.690 22.835 16.429 1.00 83.12 89 HIS A C 1
ATOM 700 O O . HIS A 1 89 ? -7.536 23.265 16.514 1.00 83.12 89 HIS A O 1
ATOM 706 N N . LEU A 1 90 ? -9.353 22.748 15.278 1.00 77.62 90 LEU A N 1
ATOM 707 C CA . LEU A 1 90 ? -8.840 23.250 14.012 1.00 77.62 90 LEU A CA 1
ATOM 708 C C . LEU A 1 90 ? -9.569 24.551 13.667 1.00 77.62 90 LEU A C 1
ATOM 710 O O . LEU A 1 90 ? -10.698 24.522 13.184 1.00 77.62 90 LEU A O 1
ATOM 714 N N . ASP A 1 91 ? -8.904 25.675 13.916 1.00 81.19 91 ASP A N 1
ATOM 715 C CA . ASP A 1 91 ? -9.332 26.996 13.462 1.00 81.19 91 ASP A CA 1
ATOM 716 C C . ASP A 1 91 ? -8.728 27.319 12.091 1.00 81.19 91 ASP A C 1
ATOM 718 O O . ASP A 1 91 ? -7.758 26.697 11.656 1.00 81.19 91 ASP A O 1
ATOM 722 N N . ALA A 1 92 ? -9.247 28.362 11.433 1.00 69.25 92 ALA A N 1
ATOM 723 C CA . ALA A 1 92 ? -8.809 28.793 10.100 1.00 69.25 92 ALA A CA 1
ATOM 724 C C . ALA A 1 92 ? -7.284 28.990 9.962 1.00 69.25 92 ALA A C 1
ATOM 726 O O . ALA A 1 92 ? -6.753 28.811 8.870 1.00 69.25 92 ALA A O 1
ATOM 727 N N . ASN A 1 93 ? -6.584 29.330 11.053 1.00 75.44 93 ASN A N 1
ATOM 728 C CA . ASN A 1 93 ? -5.140 29.587 11.055 1.00 75.44 93 ASN A CA 1
ATOM 729 C C . ASN A 1 93 ? -4.359 28.852 12.159 1.00 75.44 93 ASN A C 1
ATOM 731 O O . ASN A 1 93 ? -3.147 29.042 12.254 1.00 75.44 93 ASN A O 1
ATOM 735 N N . VAL A 1 94 ? -5.009 28.057 13.018 1.00 79.19 94 VAL A N 1
ATOM 736 C CA . VAL A 1 94 ? -4.337 27.426 14.168 1.00 79.19 94 VAL A CA 1
ATOM 737 C C . VAL A 1 94 ? -4.888 26.026 14.402 1.00 79.19 94 VAL A C 1
ATOM 739 O O . VAL A 1 94 ? -6.089 25.844 14.568 1.00 79.19 94 VAL A O 1
ATOM 742 N N . TRP A 1 95 ? -3.999 25.036 14.469 1.00 85.81 95 TRP A N 1
ATOM 743 C CA . TRP A 1 95 ? -4.349 23.678 14.882 1.00 85.81 95 TRP A CA 1
ATOM 744 C C . TRP A 1 95 ? -3.896 23.488 16.325 1.00 85.81 95 TRP A C 1
ATOM 746 O O . TRP A 1 95 ? -2.704 23.351 16.580 1.00 85.81 95 TRP A O 1
ATOM 756 N N . ARG A 1 96 ? -4.824 23.503 17.285 1.00 90.44 96 ARG A N 1
ATOM 757 C CA . ARG A 1 96 ? -4.511 23.353 18.713 1.00 90.44 96 ARG A CA 1
ATOM 758 C C . ARG A 1 96 ? -4.827 21.950 19.207 1.00 90.44 96 ARG A C 1
ATOM 760 O O . ARG A 1 96 ? -5.901 21.425 18.944 1.00 90.44 96 ARG A O 1
ATOM 767 N N . LEU A 1 97 ? -3.910 21.373 19.971 1.00 88.06 97 LEU A N 1
ATOM 768 C CA . LEU A 1 97 ? -4.118 20.168 20.767 1.00 88.06 97 LEU A CA 1
ATOM 769 C C . LEU A 1 97 ? -4.461 20.596 22.195 1.00 88.06 97 LEU A C 1
ATOM 771 O O . LEU A 1 97 ? -3.691 21.354 22.792 1.00 88.06 97 LEU A O 1
ATOM 775 N N . ARG A 1 98 ? -5.580 20.127 22.752 1.00 90.25 98 ARG A N 1
ATOM 776 C CA . ARG A 1 98 ? -5.975 20.445 24.130 1.00 90.25 98 ARG A CA 1
ATOM 777 C C . ARG A 1 98 ? -5.705 19.262 25.045 1.00 90.25 98 ARG A C 1
ATOM 779 O O . ARG A 1 98 ? -5.988 18.109 24.722 1.00 90.25 98 ARG A O 1
ATOM 786 N N . PHE A 1 99 ? -5.184 19.567 26.222 1.00 92.38 99 PHE A N 1
ATOM 787 C CA . PHE A 1 99 ? -4.875 18.612 27.270 1.00 92.38 99 PHE A CA 1
ATOM 788 C C . PHE A 1 99 ? -5.537 19.042 28.576 1.00 92.38 99 PHE A C 1
ATOM 790 O O . PHE A 1 99 ? -5.629 20.232 28.858 1.00 92.38 99 PHE A O 1
ATOM 797 N N . ARG A 1 100 ? -5.963 18.089 29.403 1.00 90.56 100 ARG A N 1
ATOM 798 C CA . ARG A 1 100 ? -6.497 18.317 30.752 1.00 90.56 100 ARG A CA 1
ATOM 799 C C . ARG A 1 100 ? -5.667 17.563 31.777 1.00 90.56 100 ARG A C 1
ATOM 801 O O . ARG A 1 100 ? -5.157 16.488 31.486 1.00 90.56 100 ARG A O 1
ATOM 808 N N . ARG A 1 101 ? -5.558 18.077 32.997 1.00 87.69 101 ARG A N 1
ATOM 809 C CA . ARG A 1 101 ? -4.893 17.355 34.090 1.00 87.69 101 ARG A CA 1
ATOM 810 C C . ARG A 1 101 ? -5.645 16.058 34.444 1.00 87.69 101 ARG A C 1
ATOM 812 O O . ARG A 1 101 ? -6.855 16.096 34.677 1.00 87.69 101 ARG A O 1
ATOM 819 N N . ALA A 1 102 ? -4.946 14.924 34.462 1.00 79.31 102 ALA A N 1
ATOM 820 C CA . ALA A 1 102 ? -5.513 13.608 34.759 1.00 79.31 102 ALA A CA 1
ATOM 821 C C . ALA A 1 102 ? -5.808 13.460 36.264 1.00 79.31 102 ALA A C 1
ATOM 823 O O . ALA A 1 102 ? -4.963 13.772 37.104 1.00 79.31 102 ALA A O 1
ATOM 824 N N . GLY A 1 103 ? -7.014 12.993 36.607 1.00 76.94 103 GLY A N 1
ATOM 825 C CA . GLY A 1 103 ? -7.439 12.735 37.990 1.00 76.94 103 GLY A CA 1
ATOM 826 C C . GLY A 1 103 ? -7.301 11.260 38.411 1.00 76.94 103 GLY A C 1
ATOM 827 O O . GLY A 1 103 ? -7.181 10.385 37.555 1.00 76.94 103 GLY A O 1
ATOM 828 N N . PRO A 1 104 ? -7.383 10.940 39.718 1.00 66.25 104 PRO A N 1
ATOM 829 C CA . PRO A 1 104 ? -7.177 9.581 40.246 1.00 66.25 104 PRO A CA 1
ATOM 830 C C . PRO A 1 104 ? -8.212 8.546 39.768 1.00 66.25 104 PRO A C 1
ATOM 832 O O . PRO A 1 104 ? -7.877 7.375 39.614 1.00 66.25 104 PRO A O 1
ATOM 835 N N . ALA A 1 105 ? -9.448 8.960 39.467 1.00 61.75 105 ALA A N 1
ATOM 836 C CA . ALA A 1 105 ? -10.488 8.071 38.935 1.00 61.75 105 ALA A CA 1
ATOM 837 C C . ALA A 1 105 ? -10.160 7.520 37.531 1.00 61.75 105 ALA A C 1
ATOM 839 O O . ALA A 1 105 ? -10.616 6.444 37.155 1.00 61.75 105 ALA A O 1
ATOM 840 N N . GLU A 1 106 ? -9.334 8.225 36.755 1.00 59.59 106 GLU A N 1
ATOM 841 C CA . GLU A 1 106 ? -8.977 7.809 35.396 1.00 59.59 106 GLU A CA 1
ATOM 842 C C . GLU A 1 106 ? -7.906 6.702 35.374 1.00 59.59 106 GLU A C 1
ATOM 844 O O . GLU A 1 106 ? -7.813 5.968 34.390 1.00 59.59 106 GLU A O 1
ATOM 849 N N . ALA A 1 107 ? -7.152 6.502 36.463 1.00 59.09 107 ALA A N 1
ATOM 850 C CA . ALA A 1 107 ? -6.192 5.400 36.575 1.00 59.09 107 ALA A CA 1
ATOM 851 C C . ALA A 1 107 ? -6.880 4.021 36.526 1.00 59.09 107 ALA A C 1
ATOM 853 O O . ALA A 1 107 ? -6.342 3.085 35.936 1.00 59.09 107 ALA A O 1
ATOM 854 N N . ALA A 1 108 ? -8.100 3.912 37.063 1.00 61.09 108 ALA A N 1
ATOM 855 C CA . ALA A 1 108 ? -8.913 2.698 36.969 1.00 61.09 108 ALA A CA 1
ATOM 856 C C . ALA A 1 108 ? -9.324 2.390 35.515 1.00 61.09 108 ALA A C 1
ATOM 858 O O . ALA A 1 108 ? -9.263 1.243 35.078 1.00 61.09 108 ALA A O 1
ATOM 859 N N . VAL A 1 109 ? -9.642 3.424 34.727 1.00 63.06 109 VAL A N 1
ATOM 860 C CA . VAL A 1 109 ? -9.991 3.300 33.298 1.00 63.06 109 VAL A CA 1
ATOM 861 C C . VAL A 1 109 ? -8.791 2.831 32.460 1.00 63.06 109 VAL A C 1
ATOM 863 O O . VAL A 1 109 ? -8.951 2.128 31.463 1.00 63.06 109 VAL A O 1
ATOM 866 N N . ALA A 1 110 ? -7.564 3.168 32.865 1.00 61.62 110 ALA A N 1
ATOM 867 C CA . ALA A 1 110 ? -6.352 2.709 32.185 1.00 61.62 110 ALA A CA 1
ATOM 868 C C . ALA A 1 110 ? -6.057 1.211 32.407 1.00 61.62 110 ALA A C 1
ATOM 870 O O . ALA A 1 110 ? -5.454 0.571 31.544 1.00 61.62 110 ALA A O 1
ATOM 871 N N . VAL A 1 111 ? -6.461 0.635 33.545 1.00 67.38 111 VAL A N 1
ATOM 872 C CA . VAL A 1 111 ? -6.351 -0.816 33.799 1.00 67.38 111 VAL A CA 1
ATOM 873 C C . VAL A 1 111 ? -7.322 -1.590 32.901 1.00 67.38 111 VAL A C 1
ATOM 875 O O . VAL A 1 111 ? -6.949 -2.609 32.318 1.00 67.38 111 VAL A O 1
ATOM 878 N N . ASP A 1 112 ? -8.525 -1.053 32.706 1.00 81.94 112 ASP A N 1
ATOM 879 C CA . ASP A 1 112 ? -9.523 -1.614 31.793 1.00 81.94 112 ASP A CA 1
ATOM 880 C C . ASP A 1 112 ? -9.049 -1.576 30.325 1.00 81.94 112 ASP A C 1
ATOM 882 O O . ASP A 1 112 ? -9.112 -2.572 29.607 1.00 81.94 112 ASP A O 1
ATOM 886 N N . ALA A 1 113 ? -8.438 -0.470 29.885 1.00 82.50 113 ALA A N 1
ATOM 887 C CA . ALA A 1 113 ? -7.883 -0.356 28.531 1.00 82.50 113 ALA A CA 1
ATOM 888 C C . ALA A 1 113 ? -6.795 -1.404 28.215 1.00 82.50 113 ALA A C 1
ATOM 890 O O . ALA A 1 113 ? -6.786 -1.959 27.118 1.00 82.50 113 ALA A O 1
ATOM 891 N N . ARG A 1 114 ? -5.904 -1.714 29.168 1.00 89.88 114 ARG A N 1
ATOM 892 C CA . ARG A 1 114 ? -4.865 -2.749 28.985 1.00 89.88 114 ARG A CA 1
ATOM 893 C C . ARG A 1 114 ? -5.451 -4.146 28.837 1.00 89.88 114 ARG A C 1
ATOM 895 O O . ARG A 1 114 ? -4.935 -4.938 28.055 1.00 89.88 114 ARG A O 1
ATOM 902 N N . THR A 1 115 ? -6.496 -4.445 29.603 1.00 90.38 115 THR A N 1
ATOM 903 C CA . THR A 1 115 ? -7.167 -5.750 29.560 1.00 90.38 115 THR A CA 1
ATOM 904 C C . THR A 1 115 ? -7.866 -5.924 28.216 1.00 90.38 115 THR A C 1
ATOM 906 O O . THR A 1 115 ? -7.565 -6.874 27.500 1.00 90.38 115 THR A O 1
ATOM 909 N N . ARG A 1 116 ? -8.652 -4.922 27.797 1.00 92.38 116 ARG A N 1
ATOM 910 C CA . ARG A 1 116 ? -9.317 -4.906 26.485 1.00 92.38 116 ARG A CA 1
ATOM 911 C C . ARG A 1 116 ? -8.341 -5.051 25.316 1.00 92.38 116 ARG A C 1
ATOM 913 O O . ARG A 1 116 ? -8.617 -5.822 24.408 1.00 92.38 116 ARG A O 1
ATOM 920 N N . LEU A 1 117 ? -7.178 -4.391 25.369 1.00 95.44 117 LEU A N 1
ATOM 921 C CA . LEU A 1 117 ? -6.151 -4.522 24.328 1.00 95.44 117 LEU A CA 1
ATOM 922 C C . LEU A 1 117 ? -5.640 -5.962 24.196 1.00 95.44 117 LEU A C 1
ATOM 924 O O . LEU A 1 117 ? -5.463 -6.457 23.086 1.00 95.44 117 LEU A O 1
ATOM 928 N N . ARG A 1 118 ? -5.376 -6.641 25.320 1.00 95.81 118 ARG A N 1
ATOM 929 C CA . ARG A 1 118 ? -4.919 -8.040 25.298 1.00 95.81 118 ARG A CA 1
ATOM 930 C C . ARG A 1 118 ? -5.995 -8.958 24.733 1.00 95.81 118 ARG A C 1
ATOM 932 O O . ARG A 1 118 ? -5.667 -9.823 23.925 1.00 95.81 118 ARG A O 1
ATOM 939 N N . ASP A 1 119 ? -7.245 -8.741 25.127 1.00 93.50 119 ASP A N 1
ATOM 940 C CA . ASP A 1 119 ? -8.381 -9.531 24.655 1.00 93.50 119 ASP A CA 1
ATOM 941 C C . ASP A 1 119 ? -8.617 -9.320 23.150 1.00 93.50 119 ASP A C 1
ATOM 943 O O . ASP A 1 119 ? -8.781 -10.295 22.414 1.00 93.50 119 ASP A O 1
ATOM 947 N N . GLU A 1 120 ? -8.539 -8.075 22.660 1.00 96.31 120 GLU A N 1
ATOM 948 C CA . GLU A 1 120 ? -8.620 -7.768 21.228 1.00 96.31 120 GLU A CA 1
ATOM 949 C C . GLU A 1 120 ? -7.484 -8.444 20.456 1.00 96.31 120 GLU A C 1
ATOM 951 O O . GLU A 1 120 ? -7.744 -9.119 19.466 1.00 96.31 120 GLU A O 1
ATOM 956 N N . LEU A 1 121 ? -6.232 -8.330 20.913 1.00 96.88 121 LEU A N 1
ATOM 957 C CA . LEU A 1 121 ? -5.080 -8.939 20.234 1.00 96.88 121 LEU A CA 1
ATOM 958 C C . LEU A 1 121 ? -5.125 -10.473 20.223 1.00 96.88 121 LEU A C 1
ATOM 960 O O . LEU A 1 121 ? -4.611 -11.085 19.284 1.00 96.88 121 LEU A O 1
ATOM 964 N N . ALA A 1 122 ? -5.723 -11.092 21.244 1.00 95.88 122 ALA A N 1
ATOM 965 C CA . ALA A 1 122 ? -5.935 -12.536 21.303 1.00 95.88 122 ALA A CA 1
ATOM 966 C C . ALA A 1 122 ? -7.061 -12.998 20.361 1.00 95.88 122 ALA A C 1
ATOM 968 O O . ALA A 1 122 ? -6.973 -14.082 19.782 1.00 95.88 122 ALA A O 1
ATOM 969 N N . ALA A 1 123 ? -8.105 -12.183 20.190 1.00 93.31 123 ALA A N 1
ATOM 970 C CA . ALA A 1 123 ? -9.226 -12.458 19.291 1.00 93.31 123 ALA A CA 1
ATOM 971 C C . ALA A 1 123 ? -8.980 -12.002 17.840 1.00 93.31 123 ALA A C 1
ATOM 973 O O . ALA A 1 123 ? -9.699 -12.432 16.931 1.00 93.31 123 ALA A O 1
ATOM 974 N N . ALA A 1 124 ? -7.986 -11.138 17.617 1.00 95.06 124 ALA A N 1
ATOM 975 C CA . ALA A 1 124 ? -7.692 -10.528 16.332 1.00 95.06 124 ALA A CA 1
ATOM 976 C C . ALA A 1 124 ? -7.411 -11.591 15.267 1.00 95.06 124 ALA A C 1
ATOM 978 O O . ALA A 1 124 ? -6.625 -12.523 15.451 1.00 95.06 124 ALA A O 1
ATOM 979 N N . ARG A 1 125 ? -8.042 -11.427 14.106 1.00 92.69 125 ARG A N 1
ATOM 980 C CA . ARG A 1 125 ? -7.780 -12.243 12.919 1.00 92.69 125 ARG A CA 1
ATOM 981 C C . ARG A 1 125 ? -7.160 -11.349 11.855 1.00 92.69 125 ARG A C 1
ATOM 983 O O . ARG A 1 125 ? -7.667 -10.245 11.649 1.00 92.69 125 ARG A O 1
ATOM 990 N N . PRO A 1 126 ? -6.071 -11.774 11.189 1.00 87.44 126 PRO A N 1
ATOM 991 C CA . PRO A 1 126 ? -5.531 -10.998 10.086 1.00 87.44 126 PRO A CA 1
ATOM 992 C C . PRO A 1 126 ? -6.626 -10.852 9.028 1.00 87.44 126 PRO A C 1
ATOM 994 O O . PRO A 1 126 ? -7.283 -11.829 8.675 1.00 87.44 126 PRO A O 1
ATOM 997 N N . GLY A 1 127 ? -6.845 -9.627 8.564 1.00 78.19 127 GLY A N 1
ATOM 998 C CA . GLY A 1 127 ? -7.753 -9.366 7.460 1.00 78.19 127 GLY A CA 1
ATOM 999 C C . GLY A 1 127 ? -7.150 -9.811 6.133 1.00 78.19 127 GLY A C 1
ATOM 1000 O O . GLY A 1 127 ? -6.036 -10.341 6.074 1.00 78.19 127 GLY A O 1
ATOM 1001 N N . VAL A 1 128 ? -7.862 -9.483 5.054 1.00 65.50 128 VAL A N 1
ATOM 1002 C CA . VAL A 1 128 ? -7.526 -9.922 3.697 1.00 65.50 128 VAL A CA 1
ATOM 1003 C C . VAL A 1 128 ? -6.094 -9.651 3.307 1.00 65.50 128 VAL A C 1
ATOM 1005 O O . VAL A 1 128 ? -5.483 -10.461 2.649 1.00 65.50 128 VAL A O 1
ATOM 1008 N N . ASN A 1 129 ? -5.503 -8.546 3.733 1.00 71.50 129 ASN A N 1
ATOM 1009 C CA . ASN A 1 129 ? -4.123 -8.181 3.410 1.00 71.50 129 ASN A CA 1
ATOM 1010 C C . ASN A 1 129 ? -3.043 -8.888 4.257 1.00 71.50 129 ASN A C 1
ATOM 1012 O O . ASN A 1 129 ? -1.870 -8.507 4.187 1.00 71.50 129 ASN A O 1
ATOM 1016 N N . GLY A 1 130 ? -3.419 -9.886 5.063 1.00 81.00 130 GLY A N 1
ATOM 1017 C CA . GLY A 1 130 ? -2.545 -10.530 6.043 1.00 81.00 130 GLY A CA 1
ATOM 1018 C C . GLY A 1 130 ? -2.177 -9.609 7.209 1.00 81.00 130 GLY A C 1
ATOM 1019 O O . GLY A 1 130 ? -1.204 -9.872 7.917 1.00 81.00 130 GLY A O 1
ATOM 1020 N N . THR A 1 131 ? -2.912 -8.507 7.389 1.00 89.44 131 THR A N 1
ATOM 1021 C CA . THR A 1 131 ? -2.689 -7.534 8.460 1.00 89.44 131 THR A CA 1
ATOM 1022 C C . THR A 1 131 ? -3.971 -7.268 9.232 1.00 89.44 131 THR A C 1
ATOM 1024 O O . THR A 1 131 ? -5.070 -7.441 8.716 1.00 89.44 131 THR A O 1
ATOM 1027 N N . TYR A 1 132 ? -3.822 -6.836 10.472 1.00 91.81 132 TYR A N 1
ATOM 1028 C CA . TYR A 1 132 ? -4.889 -6.360 11.328 1.00 91.81 132 TYR A CA 1
ATOM 1029 C C . TYR A 1 132 ? -4.665 -4.873 11.609 1.00 91.81 132 TYR A C 1
ATOM 1031 O O . TYR A 1 132 ? -3.525 -4.433 11.799 1.00 91.81 132 TYR A O 1
ATOM 1039 N N . TRP A 1 133 ? -5.742 -4.093 11.585 1.00 91.62 133 TRP A N 1
ATOM 1040 C CA . TRP A 1 133 ? -5.703 -2.677 11.928 1.00 91.62 133 TRP A CA 1
ATOM 1041 C C . TRP A 1 133 ? -6.111 -2.509 13.385 1.00 91.62 133 TRP A C 1
ATOM 1043 O O . TRP A 1 133 ? -7.281 -2.661 13.715 1.00 91.62 133 TRP A O 1
ATOM 1053 N N . LEU A 1 134 ? -5.145 -2.175 14.234 1.00 94.00 134 LEU A N 1
ATOM 1054 C CA . LEU A 1 134 ? -5.391 -1.845 15.630 1.00 94.00 134 LEU A CA 1
ATOM 1055 C C . LEU A 1 134 ? -5.650 -0.339 15.742 1.00 94.00 134 LEU A C 1
ATOM 1057 O O . LEU A 1 134 ? -4.747 0.450 15.442 1.00 94.00 134 LEU A O 1
ATOM 1061 N N . ASP A 1 135 ? -6.852 0.068 16.158 1.00 90.06 135 ASP A N 1
ATOM 1062 C CA . ASP A 1 135 ? -7.156 1.479 16.420 1.00 90.06 135 ASP A CA 1
ATOM 1063 C C . ASP A 1 135 ? -6.524 1.900 17.752 1.00 90.06 135 ASP A C 1
ATOM 1065 O O . ASP A 1 135 ? -6.946 1.510 18.836 1.00 90.06 135 ASP A O 1
ATOM 1069 N N . VAL A 1 136 ? -5.453 2.684 17.677 1.00 90.00 136 VAL A N 1
ATOM 1070 C CA . VAL A 1 136 ? -4.668 3.085 18.850 1.00 90.00 136 VAL A CA 1
ATOM 1071 C C . VAL A 1 136 ? -5.411 4.146 19.668 1.00 90.00 136 VAL A C 1
ATOM 1073 O O . VAL A 1 136 ? -5.104 4.338 20.844 1.00 90.00 136 VAL A O 1
ATOM 1076 N N . ASN A 1 137 ? -6.407 4.826 19.088 1.00 81.06 137 ASN A N 1
ATOM 1077 C CA . ASN A 1 137 ? -7.198 5.820 19.812 1.00 81.06 137 ASN A CA 1
ATOM 1078 C C . ASN A 1 137 ? -8.052 5.186 20.919 1.00 81.06 137 ASN A C 1
ATOM 1080 O O . ASN A 1 137 ? -8.188 5.782 21.989 1.00 81.06 137 ASN A O 1
ATOM 1084 N N . ASP A 1 138 ? -8.547 3.963 20.712 1.00 83.25 138 ASP A N 1
ATOM 1085 C CA . ASP A 1 138 ? -9.308 3.218 21.728 1.00 83.25 138 ASP A CA 1
ATOM 1086 C C . ASP A 1 138 ? -8.447 2.890 22.963 1.00 83.25 138 ASP A C 1
ATOM 1088 O O . ASP A 1 138 ? -8.946 2.689 24.077 1.00 83.25 138 ASP A O 1
ATOM 1092 N N . TYR A 1 139 ? -7.126 2.945 22.779 1.00 89.12 139 TYR A N 1
ATOM 1093 C CA . TYR A 1 139 ? -6.099 2.656 23.769 1.00 89.12 139 TYR A CA 1
ATOM 1094 C C . TYR A 1 139 ? -5.263 3.881 24.138 1.00 89.12 139 TYR A C 1
ATOM 1096 O O . TYR A 1 139 ? -4.147 3.726 24.623 1.00 89.12 139 TYR A O 1
ATOM 1104 N N . ILE A 1 140 ? -5.795 5.102 23.990 1.00 81.00 140 ILE A N 1
ATOM 1105 C CA . ILE A 1 140 ? -5.047 6.353 24.229 1.00 81.00 140 ILE A CA 1
ATOM 1106 C C . ILE A 1 140 ? -4.431 6.471 25.638 1.00 81.00 140 ILE A C 1
ATOM 1108 O O . ILE A 1 140 ? -3.477 7.217 25.843 1.00 81.00 140 ILE A O 1
ATOM 1112 N N . ASN A 1 141 ? -4.957 5.722 26.613 1.00 78.69 141 ASN A N 1
ATOM 1113 C CA . ASN A 1 141 ? -4.451 5.681 27.991 1.00 78.69 141 ASN A CA 1
ATOM 1114 C C . ASN A 1 141 ? -3.311 4.668 28.203 1.00 78.69 141 ASN A C 1
ATOM 1116 O O . ASN A 1 141 ? -2.805 4.541 29.320 1.00 78.69 141 ASN A O 1
ATOM 1120 N N . VAL A 1 142 ? -2.938 3.917 27.167 1.00 84.25 142 VAL A N 1
ATOM 1121 C CA . VAL A 1 142 ? -1.836 2.955 27.167 1.00 84.25 142 VAL A CA 1
ATOM 1122 C C . VAL A 1 142 ? -0.691 3.560 26.343 1.00 84.25 142 VAL A C 1
ATOM 1124 O O . VAL A 1 142 ? -0.900 3.906 25.180 1.00 84.25 142 VAL A O 1
ATOM 1127 N N . PRO A 1 143 ? 0.520 3.723 26.908 1.00 84.56 143 PRO A N 1
ATOM 1128 C CA . PRO A 1 143 ? 1.666 4.242 26.166 1.00 84.56 143 PRO A CA 1
ATOM 1129 C C . PRO A 1 143 ? 1.951 3.415 24.910 1.00 84.56 143 PRO A C 1
ATOM 1131 O O . PRO A 1 143 ? 1.877 2.188 24.944 1.00 84.56 143 PRO A O 1
ATOM 1134 N N . THR A 1 144 ? 2.343 4.067 23.814 1.00 84.56 144 THR A N 1
ATOM 1135 C CA . THR A 1 144 ? 2.590 3.389 22.525 1.00 84.56 144 THR A CA 1
ATOM 1136 C C . THR A 1 144 ? 3.656 2.293 22.636 1.00 84.56 144 THR A C 1
ATOM 1138 O O . THR A 1 144 ? 3.529 1.243 22.009 1.00 84.56 144 THR A O 1
ATOM 1141 N N . GLU A 1 145 ? 4.688 2.508 23.460 1.00 86.62 145 GLU A N 1
ATOM 1142 C CA . GLU A 1 145 ? 5.718 1.502 23.760 1.00 86.62 145 GLU A CA 1
ATOM 1143 C C . GLU A 1 145 ? 5.115 0.254 24.426 1.00 86.62 145 GLU A C 1
ATOM 1145 O O . GLU A 1 145 ? 5.452 -0.875 24.067 1.00 86.62 145 GLU A O 1
ATOM 1150 N N . GLU A 1 146 ? 4.167 0.455 25.346 1.00 92.12 146 GLU A N 1
ATOM 1151 C CA . GLU A 1 146 ? 3.459 -0.624 26.037 1.00 92.12 146 GLU A CA 1
ATOM 1152 C C . GLU A 1 146 ? 2.518 -1.370 25.074 1.00 92.12 146 GLU A C 1
ATOM 1154 O O . GLU A 1 146 ? 2.489 -2.600 25.073 1.00 92.12 146 GLU A O 1
ATOM 1159 N N . ILE A 1 147 ? 1.820 -0.653 24.183 1.00 93.69 147 ILE A N 1
ATOM 1160 C CA . ILE A 1 147 ? 1.015 -1.260 23.106 1.00 93.69 147 ILE A CA 1
ATOM 1161 C C . ILE A 1 147 ? 1.899 -2.142 22.217 1.00 93.69 147 ILE A C 1
ATOM 1163 O O . ILE A 1 147 ? 1.549 -3.289 21.947 1.00 93.69 147 ILE A O 1
ATOM 1167 N N . GLY A 1 148 ? 3.071 -1.646 21.807 1.00 93.62 148 GLY A N 1
ATOM 1168 C CA . GLY A 1 148 ? 4.034 -2.414 21.016 1.00 93.62 148 GLY A CA 1
ATOM 1169 C C . GLY A 1 148 ? 4.498 -3.691 21.723 1.00 93.62 148 GLY A C 1
ATOM 1170 O O . GLY A 1 148 ? 4.595 -4.744 21.089 1.00 93.62 148 GLY A O 1
ATOM 1171 N N . ALA A 1 149 ? 4.721 -3.630 23.038 1.00 94.62 149 ALA A N 1
ATOM 1172 C CA . ALA A 1 149 ? 5.058 -4.802 23.841 1.00 94.62 149 ALA A CA 1
ATOM 1173 C C . ALA A 1 149 ? 3.915 -5.833 23.873 1.00 94.62 149 ALA A C 1
ATOM 1175 O O . ALA A 1 149 ? 4.179 -7.020 23.683 1.00 94.62 149 ALA A O 1
ATOM 1176 N N . TYR A 1 150 ? 2.656 -5.406 24.035 1.00 96.56 150 TYR A N 1
ATOM 1177 C CA . TYR A 1 150 ? 1.502 -6.316 23.976 1.00 96.56 150 TYR A CA 1
ATOM 1178 C C . TYR A 1 150 ? 1.317 -6.944 22.593 1.00 96.56 150 TYR A C 1
ATOM 1180 O O . TYR A 1 150 ? 1.097 -8.150 22.504 1.00 96.56 150 TYR A O 1
ATOM 1188 N N . VAL A 1 151 ? 1.469 -6.163 21.520 1.00 96.50 151 VAL A N 1
ATOM 1189 C CA . VAL A 1 151 ? 1.424 -6.653 20.131 1.00 96.50 151 VAL A CA 1
ATOM 1190 C C . VAL A 1 151 ? 2.470 -7.752 19.928 1.00 96.50 151 VAL A C 1
ATOM 1192 O O . VAL A 1 151 ? 2.144 -8.840 19.452 1.00 96.50 151 VAL A O 1
ATOM 1195 N N . HIS A 1 152 ? 3.716 -7.511 20.344 1.00 95.50 152 HIS A N 1
ATOM 1196 C CA . HIS A 1 152 ? 4.783 -8.505 20.237 1.00 95.50 152 HIS A CA 1
ATOM 1197 C C . HIS A 1 152 ? 4.545 -9.742 21.108 1.00 95.50 152 HIS A C 1
ATOM 1199 O O . HIS A 1 152 ? 4.749 -10.860 20.633 1.00 95.50 152 HIS A O 1
ATOM 1205 N N . ALA A 1 153 ? 4.084 -9.565 22.347 1.00 96.25 153 ALA A N 1
ATOM 1206 C CA . ALA A 1 153 ? 3.774 -10.668 23.255 1.00 96.25 153 ALA A CA 1
ATOM 1207 C C . ALA A 1 153 ? 2.640 -11.563 22.727 1.00 96.25 153 ALA A C 1
ATOM 1209 O O . ALA A 1 153 ? 2.675 -12.775 22.920 1.00 96.25 153 ALA A O 1
ATOM 1210 N N . ALA A 1 154 ? 1.678 -10.985 22.006 1.00 96.31 154 ALA A N 1
ATOM 1211 C CA . ALA A 1 154 ? 0.589 -11.707 21.354 1.00 96.31 154 ALA A CA 1
ATOM 1212 C C . ALA A 1 154 ? 0.993 -12.369 20.016 1.00 96.31 154 ALA A C 1
ATOM 1214 O O . ALA A 1 154 ? 0.142 -12.905 19.313 1.00 96.31 154 ALA A O 1
ATOM 1215 N N . GLY A 1 155 ? 2.279 -12.348 19.637 1.00 95.94 155 GLY A N 1
ATOM 1216 C CA . GLY A 1 155 ? 2.775 -12.989 18.413 1.00 95.94 155 GLY A CA 1
ATOM 1217 C C . GLY A 1 155 ? 2.598 -12.157 17.138 1.00 95.94 155 GLY A C 1
ATOM 1218 O O . GLY A 1 155 ? 2.764 -12.677 16.030 1.00 95.94 155 GLY A O 1
ATOM 1219 N N . TRP A 1 156 ? 2.299 -10.865 17.271 1.00 96.69 156 TRP A N 1
ATOM 1220 C CA . TRP A 1 156 ? 2.155 -9.941 16.151 1.00 96.69 156 TRP A CA 1
ATOM 1221 C C . TRP A 1 156 ? 3.436 -9.119 15.917 1.00 96.69 156 TRP A C 1
ATOM 1223 O O . TRP A 1 156 ? 4.299 -8.955 16.780 1.00 96.69 156 TRP A O 1
ATOM 1233 N N . GLN A 1 157 ? 3.578 -8.590 14.705 1.00 94.62 157 GLN A N 1
ATOM 1234 C CA . GLN A 1 157 ? 4.654 -7.702 14.274 1.00 94.62 157 GLN A CA 1
ATOM 1235 C C . GLN A 1 157 ? 4.072 -6.411 13.703 1.00 94.62 157 GLN A C 1
ATOM 1237 O O . GLN A 1 157 ? 3.207 -6.440 12.826 1.00 94.62 157 GLN A O 1
ATOM 1242 N N . VAL A 1 158 ? 4.602 -5.271 14.143 1.00 92.62 158 VAL A N 1
ATOM 1243 C CA . VAL A 1 158 ? 4.215 -3.954 13.627 1.00 92.62 158 VAL A CA 1
ATOM 1244 C C . VAL A 1 158 ? 4.777 -3.760 12.214 1.00 92.62 158 VAL A C 1
ATOM 1246 O O . VAL A 1 158 ? 5.985 -3.814 11.991 1.00 92.62 158 VAL A O 1
ATOM 1249 N N . CYS A 1 159 ? 3.898 -3.540 11.237 1.00 86.75 159 CYS A N 1
ATOM 1250 C CA . CYS A 1 159 ? 4.247 -3.366 9.819 1.00 86.75 159 CYS A CA 1
ATOM 1251 C C . CYS A 1 159 ? 4.366 -1.906 9.397 1.00 86.75 159 CYS A C 1
ATOM 1253 O O . CYS A 1 159 ? 5.051 -1.575 8.417 1.00 86.75 159 CYS A O 1
ATOM 1255 N N . GLY A 1 160 ? 3.639 -1.055 10.108 1.00 83.62 160 GLY A N 1
ATOM 1256 C CA . GLY A 1 160 ? 3.540 0.364 9.864 1.00 83.62 160 GLY A CA 1
ATOM 1257 C C . GLY A 1 160 ? 2.619 1.006 10.884 1.00 83.62 160 GLY A C 1
ATOM 1258 O O . GLY A 1 160 ? 1.796 0.349 11.521 1.00 83.62 160 GLY A O 1
ATOM 1259 N N . THR A 1 161 ? 2.771 2.308 11.014 1.00 82.69 161 THR A N 1
ATOM 1260 C CA . THR A 1 161 ? 1.892 3.149 11.805 1.00 82.69 161 THR A CA 1
ATOM 1261 C C . THR A 1 161 ? 1.269 4.166 10.868 1.00 82.69 161 THR A C 1
ATOM 1263 O O . THR A 1 161 ? 1.931 4.708 9.983 1.00 82.69 161 THR A O 1
ATOM 1266 N N . ALA A 1 162 ? -0.024 4.392 11.024 1.00 69.62 162 ALA A N 1
ATOM 1267 C CA . ALA A 1 162 ? -0.775 5.367 10.255 1.00 69.62 162 ALA A CA 1
ATOM 1268 C C . ALA A 1 162 ? -1.226 6.479 11.201 1.00 69.62 162 ALA A C 1
ATOM 1270 O O . ALA A 1 162 ? -2.412 6.670 11.450 1.00 69.62 162 ALA A O 1
ATOM 1271 N N . PHE A 1 163 ? -0.242 7.186 11.761 1.00 61.41 163 PHE A N 1
ATOM 1272 C CA . PHE A 1 163 ? -0.475 8.302 12.682 1.00 61.41 163 PHE A CA 1
ATOM 1273 C C . PHE A 1 163 ? -0.964 9.580 11.983 1.00 61.41 163 PHE A C 1
ATOM 1275 O O . PHE A 1 163 ? -1.340 10.536 12.652 1.00 61.41 163 PHE A O 1
ATOM 1282 N N . ASP A 1 164 ? -0.949 9.593 10.647 1.00 46.62 164 ASP A N 1
ATOM 1283 C CA . ASP A 1 164 ? -1.442 10.704 9.825 1.00 46.62 164 ASP A CA 1
ATOM 1284 C C . ASP A 1 164 ? -2.911 10.498 9.389 1.00 46.62 164 ASP A C 1
ATOM 1286 O O . ASP A 1 164 ? -3.482 11.334 8.693 1.00 46.62 164 ASP A O 1
ATOM 1290 N N . SER A 1 165 ? -3.532 9.376 9.773 1.00 48.44 165 SER A N 1
ATOM 1291 C CA . SER A 1 165 ? -4.957 9.106 9.557 1.00 48.44 165 SER A CA 1
ATOM 1292 C C . SER A 1 165 ? -5.780 9.675 10.722 1.00 48.44 165 SER A C 1
ATOM 1294 O O . SER A 1 165 ? -5.332 9.581 11.866 1.00 48.44 165 SER A O 1
ATOM 1296 N N . PRO A 1 166 ? -7.002 10.201 10.491 1.00 47.91 166 PRO A N 1
ATOM 1297 C CA . PRO A 1 166 ? -7.894 10.644 11.571 1.00 47.91 166 PRO A CA 1
ATOM 1298 C C . PRO A 1 166 ? -8.157 9.545 12.615 1.00 47.91 166 PRO A C 1
ATOM 1300 O O . PRO A 1 166 ? -8.374 9.836 13.791 1.00 47.91 166 PRO A O 1
ATOM 1303 N N . ARG A 1 167 ? -8.060 8.273 12.209 1.00 53.41 167 ARG A N 1
ATOM 1304 C CA . ARG A 1 167 ? -7.943 7.133 13.120 1.00 53.41 167 ARG A CA 1
ATOM 1305 C C . ARG A 1 167 ? -6.474 6.752 13.236 1.00 53.41 167 ARG A C 1
ATOM 1307 O O . ARG A 1 167 ? -5.938 6.141 12.312 1.00 53.41 167 ARG A O 1
ATOM 1314 N N . ASN A 1 168 ? -5.821 7.129 14.335 1.00 75.44 168 ASN A N 1
ATOM 1315 C CA . ASN A 1 168 ? -4.454 6.694 14.603 1.00 75.44 168 ASN A CA 1
ATOM 1316 C C . ASN A 1 168 ? -4.460 5.172 14.698 1.00 75.44 168 ASN A C 1
ATOM 1318 O O . ASN A 1 168 ? -4.986 4.622 15.658 1.00 75.44 168 ASN A O 1
ATOM 1322 N N . GLY A 1 169 ? -3.863 4.498 13.724 1.00 85.62 169 GLY A N 1
ATOM 1323 C CA . GLY A 1 169 ? -3.848 3.042 13.697 1.00 85.62 169 GLY A CA 1
ATOM 1324 C C . GLY A 1 169 ? -2.451 2.462 13.632 1.00 85.62 169 GLY A C 1
ATOM 1325 O O . GLY A 1 169 ? -1.528 3.047 13.053 1.00 85.62 169 GLY A O 1
ATOM 1326 N N . MET A 1 170 ? -2.305 1.273 14.199 1.00 90.12 170 MET A N 1
ATOM 1327 C CA . MET A 1 170 ? -1.132 0.433 14.035 1.00 90.12 170 MET A CA 1
ATOM 1328 C C . MET A 1 170 ? -1.508 -0.737 13.125 1.00 90.12 170 MET A C 1
ATOM 1330 O O . MET A 1 170 ? -2.432 -1.493 13.412 1.00 90.12 170 MET A O 1
ATOM 1334 N N . ILE A 1 171 ? -0.799 -0.879 12.003 1.00 89.94 171 ILE A N 1
ATOM 1335 C CA . ILE A 1 171 ? -0.965 -2.028 11.111 1.00 89.94 171 ILE A CA 1
ATOM 1336 C C . ILE A 1 171 ? -0.053 -3.125 11.639 1.00 89.94 171 ILE A C 1
ATOM 1338 O O . ILE A 1 171 ? 1.175 -2.994 11.589 1.00 89.94 171 ILE A O 1
ATOM 1342 N N . ILE A 1 172 ? -0.642 -4.211 12.120 1.00 94.62 172 ILE A N 1
ATOM 1343 C CA . ILE A 1 172 ? 0.080 -5.356 12.672 1.00 94.62 172 ILE A CA 1
ATOM 1344 C C . ILE A 1 172 ? -0.146 -6.594 11.800 1.00 94.62 172 ILE A C 1
ATOM 1346 O O . ILE A 1 172 ? -1.125 -6.678 11.068 1.00 94.62 172 ILE A O 1
ATOM 1350 N N . LYS A 1 173 ? 0.764 -7.563 11.835 1.00 93.50 173 LYS A N 1
ATOM 1351 C CA . LYS A 1 173 ? 0.625 -8.853 11.136 1.00 93.50 173 LYS A CA 1
ATOM 1352 C C . LYS A 1 173 ? 1.072 -10.003 12.034 1.00 93.50 173 LYS A C 1
ATOM 1354 O O . LYS A 1 173 ? 1.931 -9.762 12.880 1.00 93.50 173 LYS A O 1
ATOM 1359 N N . PRO A 1 174 ? 0.597 -11.239 11.839 1.00 94.00 174 PRO A N 1
ATOM 1360 C CA . PRO A 1 174 ? 1.143 -12.379 12.563 1.00 94.00 174 PRO A CA 1
ATOM 1361 C C . PRO A 1 174 ? 2.625 -12.575 12.219 1.00 94.00 174 PRO A C 1
ATOM 1363 O O . PRO A 1 174 ? 3.047 -12.372 11.071 1.00 94.00 174 PRO A O 1
ATOM 1366 N N . ALA A 1 175 ? 3.436 -12.965 13.200 1.00 89.50 175 ALA A N 1
ATOM 1367 C CA . ALA A 1 175 ? 4.842 -13.270 12.967 1.00 89.50 175 ALA A CA 1
ATOM 1368 C C . ALA A 1 175 ? 4.995 -14.358 11.885 1.00 89.50 175 ALA A C 1
ATOM 1370 O O . ALA A 1 175 ? 4.303 -15.371 11.891 1.00 89.50 175 ALA A O 1
ATOM 1371 N N . GLY A 1 176 ? 5.896 -14.131 10.923 1.00 79.88 176 GLY A N 1
ATOM 1372 C CA . GLY A 1 176 ? 6.138 -15.058 9.808 1.00 79.88 176 GLY A CA 1
ATOM 1373 C C . GLY A 1 176 ? 5.243 -14.866 8.576 1.00 79.88 176 GLY A C 1
ATOM 1374 O O . GLY A 1 176 ? 5.541 -15.433 7.528 1.00 79.88 176 GLY A O 1
ATOM 1375 N N . VAL A 1 177 ? 4.212 -14.018 8.638 1.00 77.38 177 VAL A N 1
ATOM 1376 C CA . VAL A 1 177 ? 3.366 -13.688 7.476 1.00 77.38 177 VAL A CA 1
ATOM 1377 C C . VAL A 1 177 ? 3.963 -12.498 6.708 1.00 77.38 177 VAL A C 1
ATOM 1379 O O . VAL A 1 177 ? 4.563 -11.587 7.287 1.00 77.38 177 VAL A O 1
ATOM 1382 N N . ALA A 1 178 ? 3.860 -12.480 5.378 1.00 70.75 178 ALA A N 1
ATOM 1383 C CA . ALA A 1 178 ? 4.254 -11.325 4.569 1.00 70.75 178 ALA A CA 1
ATOM 1384 C C . ALA A 1 178 ? 3.082 -10.330 4.489 1.00 70.75 178 ALA A C 1
ATOM 1386 O O . ALA A 1 178 ? 2.035 -10.672 3.953 1.00 70.75 178 ALA A O 1
ATOM 1387 N N . ALA A 1 179 ? 3.251 -9.109 5.013 1.00 57.94 179 ALA A N 1
ATOM 1388 C CA . ALA A 1 179 ? 2.237 -8.058 4.892 1.00 57.94 179 ALA A CA 1
ATOM 1389 C C . ALA A 1 179 ? 2.300 -7.385 3.520 1.00 57.94 179 ALA A C 1
ATOM 1391 O O . ALA A 1 179 ? 3.389 -7.078 3.027 1.00 57.94 179 ALA A O 1
ATOM 1392 N N . VAL A 1 180 ? 1.130 -7.092 2.959 1.00 55.97 180 VAL A N 1
ATOM 1393 C CA . VAL A 1 180 ? 0.969 -6.275 1.750 1.00 55.97 180 VAL A CA 1
ATOM 1394 C C . VAL A 1 180 ? 0.546 -4.869 2.187 1.00 55.97 180 VAL A C 1
ATOM 1396 O O . VAL A 1 180 ? -0.493 -4.725 2.833 1.00 55.97 180 VAL A O 1
ATOM 1399 N N . ARG A 1 181 ? 1.334 -3.818 1.907 1.00 51.84 181 ARG A N 1
ATOM 1400 C CA . ARG A 1 181 ? 1.001 -2.464 2.389 1.00 51.84 181 ARG A CA 1
ATOM 1401 C C . ARG A 1 181 ? -0.112 -1.836 1.538 1.00 51.84 181 ARG A C 1
ATOM 1403 O O . ARG A 1 181 ? -0.178 -2.071 0.337 1.00 51.84 181 ARG A O 1
ATOM 1410 N N . PRO A 1 182 ? -0.957 -0.957 2.103 1.00 45.34 182 PRO A N 1
ATOM 1411 C CA . PRO A 1 182 ? -1.962 -0.223 1.326 1.00 45.34 182 PRO A CA 1
ATOM 1412 C C . PRO A 1 182 ? -1.356 0.715 0.267 1.00 45.34 182 PRO A C 1
ATOM 1414 O O . PRO A 1 182 ? -1.903 0.851 -0.825 1.00 45.34 182 PRO A O 1
ATOM 1417 N N . SER A 1 183 ? -0.202 1.327 0.567 1.00 44.47 183 SER A N 1
ATOM 1418 C CA . SER A 1 183 ? 0.563 2.186 -0.357 1.00 44.47 183 SER A CA 1
ATOM 1419 C C . SER A 1 183 ? 1.228 1.419 -1.496 1.00 44.47 183 SER A C 1
ATOM 1421 O O . SER A 1 183 ? 1.698 2.019 -2.464 1.00 44.47 183 SER A O 1
ATOM 1423 N N . ASP A 1 184 ? 1.198 0.094 -1.427 1.00 47.28 184 ASP A N 1
ATOM 1424 C CA . ASP A 1 184 ? 1.638 -0.791 -2.482 1.00 47.28 184 ASP A CA 1
ATOM 1425 C C . ASP A 1 184 ? 0.563 -0.907 -3.596 1.00 47.28 184 ASP A C 1
ATOM 1427 O O . ASP A 1 184 ? 0.345 -1.961 -4.175 1.00 47.28 184 ASP A O 1
ATOM 1431 N N . GLY A 1 185 ? -0.155 0.185 -3.877 1.00 41.22 185 GLY A N 1
ATOM 1432 C CA . GLY A 1 185 ? -1.126 0.322 -4.962 1.00 41.22 185 GLY A CA 1
ATOM 1433 C C . GLY A 1 185 ? -2.411 -0.504 -4.815 1.00 41.22 185 GLY A C 1
ATOM 1434 O O . GLY A 1 185 ? -2.413 -1.681 -4.446 1.00 41.22 185 GLY A O 1
ATOM 1435 N N . ALA A 1 186 ? -3.542 0.098 -5.187 1.00 46.16 186 ALA A N 1
ATOM 1436 C CA . ALA A 1 186 ? -4.647 -0.689 -5.727 1.00 46.16 186 ALA A CA 1
ATOM 1437 C C . ALA A 1 186 ? -4.171 -1.364 -7.029 1.00 46.16 186 ALA A C 1
ATOM 1439 O O . ALA A 1 186 ? -3.175 -0.936 -7.620 1.00 46.16 186 ALA A O 1
ATOM 1440 N N . PHE A 1 187 ? -4.881 -2.388 -7.507 1.00 42.91 187 PHE A N 1
ATOM 1441 C CA . PHE A 1 187 ? -4.748 -2.848 -8.892 1.00 42.91 187 PHE A CA 1
ATOM 1442 C C . PHE A 1 187 ? -5.205 -1.718 -9.833 1.00 42.91 187 PHE A C 1
ATOM 1444 O O . PHE A 1 187 ? -6.302 -1.733 -10.367 1.00 42.91 187 PHE A O 1
ATOM 1451 N N . VAL A 1 188 ? -4.409 -0.661 -9.968 1.00 42.88 188 VAL A N 1
ATOM 1452 C CA . VAL A 1 188 ? -4.695 0.425 -10.894 1.00 42.88 188 VAL A CA 1
ATOM 1453 C C . VAL A 1 188 ? -4.349 -0.126 -12.264 1.00 42.88 188 VAL A C 1
ATOM 1455 O O . VAL A 1 188 ? -3.181 -0.402 -12.556 1.00 42.88 188 VAL A O 1
ATOM 1458 N N . ASP A 1 189 ? -5.380 -0.357 -13.072 1.00 40.09 189 ASP A N 1
ATOM 1459 C CA . ASP A 1 189 ? -5.213 -0.662 -14.481 1.00 40.09 189 ASP A CA 1
ATOM 1460 C C . ASP A 1 189 ? -4.276 0.388 -15.085 1.00 40.09 189 ASP A C 1
ATOM 1462 O O . ASP A 1 189 ? -4.471 1.590 -14.922 1.00 40.09 189 ASP A O 1
ATOM 1466 N N . ALA A 1 190 ? -3.234 -0.057 -15.786 1.00 40.03 190 ALA A N 1
ATOM 1467 C CA . ALA A 1 190 ? -2.239 0.816 -16.413 1.00 40.03 190 ALA A CA 1
ATOM 1468 C C . ALA A 1 190 ? -2.815 1.690 -17.556 1.00 40.03 190 ALA A C 1
ATOM 1470 O O . ALA A 1 190 ? -2.059 2.237 -18.359 1.00 40.03 190 ALA A O 1
ATOM 1471 N N . HIS A 1 191 ? -4.140 1.791 -17.676 1.00 34.97 191 HIS A N 1
ATOM 1472 C CA . HIS A 1 191 ? -4.867 2.472 -18.738 1.00 34.97 191 HIS A CA 1
ATOM 1473 C C . HIS A 1 191 ? -5.915 3.406 -18.118 1.00 34.97 191 HIS A C 1
ATOM 1475 O O . HIS A 1 191 ? -7.053 3.007 -17.899 1.00 34.97 191 HIS A O 1
ATOM 1481 N N . GLY A 1 192 ? -5.519 4.654 -17.848 1.00 34.50 192 GLY A N 1
ATOM 1482 C CA . GLY A 1 192 ? -6.458 5.758 -17.630 1.00 34.50 192 GLY A CA 1
ATOM 1483 C C . GLY A 1 192 ? -6.218 6.580 -16.358 1.00 34.50 192 GLY A C 1
ATOM 1484 O O . GLY A 1 192 ? -6.505 6.103 -15.260 1.00 34.50 192 GLY A O 1
ATOM 1485 N N . PRO A 1 193 ? -5.771 7.842 -16.470 1.00 35.41 193 PRO A N 1
ATOM 1486 C CA . PRO A 1 193 ? -5.916 8.813 -15.394 1.00 35.41 193 PRO A CA 1
ATOM 1487 C C . PRO A 1 193 ? -7.391 9.245 -15.347 1.00 35.41 193 PRO A C 1
ATOM 1489 O O . PRO A 1 193 ? -7.817 10.052 -16.166 1.00 35.41 193 PRO A O 1
ATOM 1492 N N . GLY A 1 194 ? -8.206 8.680 -14.448 1.00 37.00 194 GLY A N 1
ATOM 1493 C CA . GLY A 1 194 ? -9.577 9.192 -14.288 1.00 37.00 194 GLY A CA 1
ATOM 1494 C C . GLY A 1 194 ? -10.583 8.380 -13.475 1.00 37.00 194 GLY A C 1
ATOM 1495 O O . GLY A 1 194 ? -11.560 8.961 -13.020 1.00 37.00 194 GLY A O 1
ATOM 1496 N N . SER A 1 195 ? -10.381 7.082 -13.232 1.00 40.91 195 SER A N 1
ATOM 1497 C CA . SER A 1 195 ? -11.344 6.301 -12.438 1.00 40.91 195 SER A CA 1
ATOM 1498 C C . SER A 1 195 ? -10.828 6.073 -11.020 1.00 40.91 195 SER A C 1
ATOM 1500 O O . SER A 1 195 ? -10.070 5.143 -10.755 1.00 40.91 195 SER A O 1
ATOM 1502 N N . GLY A 1 196 ? -11.242 6.942 -10.095 1.00 40.94 196 GLY A N 1
ATOM 1503 C CA . GLY A 1 196 ? -10.967 6.861 -8.654 1.00 40.94 196 GLY A CA 1
ATOM 1504 C C . GLY A 1 196 ? -11.680 5.713 -7.927 1.00 40.94 196 GLY A C 1
ATOM 1505 O O . GLY A 1 196 ? -11.922 5.813 -6.729 1.00 40.94 196 GLY A O 1
ATOM 1506 N N . SER A 1 197 ? -12.032 4.626 -8.619 1.00 41.97 197 SER A N 1
ATOM 1507 C CA . SER A 1 197 ? -12.571 3.422 -7.990 1.00 41.97 197 SER A CA 1
ATOM 1508 C C . SER A 1 197 ? -11.413 2.545 -7.519 1.00 41.97 197 SER A C 1
ATOM 1510 O O . SER A 1 197 ? -10.879 1.709 -8.254 1.00 41.97 197 SER A O 1
ATOM 1512 N N . THR A 1 198 ? -10.983 2.779 -6.282 1.00 46.12 198 THR A N 1
ATOM 1513 C CA . THR A 1 198 ? -9.988 1.964 -5.590 1.00 46.12 198 THR A CA 1
ATOM 1514 C C . THR A 1 198 ? -10.489 0.524 -5.489 1.00 46.12 198 THR A C 1
ATOM 1516 O O . THR A 1 198 ? -11.399 0.213 -4.733 1.00 46.12 198 THR A O 1
ATOM 1519 N N . LEU A 1 199 ? -9.835 -0.390 -6.212 1.00 46.25 199 LEU A N 1
ATOM 1520 C CA . LEU A 1 199 ? -10.031 -1.852 -6.149 1.00 46.25 199 LEU A CA 1
ATOM 1521 C C . LEU A 1 199 ? -9.834 -2.474 -4.744 1.00 46.25 199 LEU A C 1
ATOM 1523 O O . LEU A 1 199 ? -9.908 -3.687 -4.599 1.00 46.25 199 LEU A O 1
ATOM 1527 N N . ALA A 1 200 ? -9.510 -1.656 -3.741 1.00 43.50 200 ALA A N 1
ATOM 1528 C CA . ALA A 1 200 ? -9.186 -2.038 -2.371 1.00 43.50 200 ALA A CA 1
ATOM 1529 C C . ALA A 1 200 ? -9.393 -0.851 -1.400 1.00 43.50 200 ALA A C 1
ATOM 1531 O O . ALA A 1 200 ? -8.555 -0.605 -0.529 1.00 43.50 200 ALA A O 1
ATOM 1532 N N . GLY A 1 201 ? -10.431 -0.037 -1.618 1.00 37.06 201 GLY A N 1
ATOM 1533 C CA . GLY A 1 201 ? -10.876 0.934 -0.618 1.00 37.06 201 GLY A CA 1
ATOM 1534 C C . GLY A 1 201 ? -11.600 0.200 0.512 1.00 37.06 201 GLY A C 1
ATOM 1535 O O . GLY A 1 201 ? -12.565 -0.487 0.224 1.00 37.06 201 GLY A O 1
ATOM 1536 N N . SER A 1 202 ? -11.079 0.357 1.733 1.00 37.69 202 SER A N 1
ATOM 1537 C CA . SER A 1 202 ? -11.440 -0.296 3.008 1.00 37.69 202 SER A CA 1
ATOM 1538 C C . SER A 1 202 ? -11.274 -1.818 3.058 1.00 37.69 202 SER A C 1
ATOM 1540 O O . SER A 1 202 ? -11.579 -2.553 2.131 1.00 37.69 202 SER A O 1
ATOM 1542 N N . GLY A 1 203 ? -10.707 -2.300 4.165 1.00 42.84 203 GLY A N 1
ATOM 1543 C CA . GLY A 1 203 ? -10.453 -3.712 4.449 1.00 42.84 203 GLY A CA 1
ATOM 1544 C C . GLY A 1 203 ? -11.709 -4.552 4.682 1.00 42.84 203 GLY A C 1
ATOM 1545 O O . GLY A 1 203 ? -11.729 -5.342 5.621 1.00 42.84 203 GLY A O 1
ATOM 1546 N N . ASP A 1 204 ? -12.732 -4.415 3.844 1.00 42.50 204 ASP A N 1
ATOM 1547 C CA . ASP A 1 204 ? -13.919 -5.252 3.907 1.00 42.50 204 ASP A CA 1
ATOM 1548 C C . ASP A 1 204 ? -13.602 -6.619 3.302 1.00 42.50 204 ASP A C 1
ATOM 1550 O O . ASP A 1 204 ? -13.730 -6.855 2.100 1.00 42.50 204 ASP A O 1
ATOM 1554 N N . ALA A 1 205 ? -13.239 -7.562 4.173 1.00 46.69 205 ALA A N 1
ATOM 1555 C CA . ALA A 1 205 ? -13.336 -8.996 3.894 1.00 46.69 205 ALA A CA 1
ATOM 1556 C C . ALA A 1 205 ? -14.724 -9.387 3.330 1.00 46.69 205 ALA A C 1
ATOM 1558 O O . ALA A 1 205 ? -14.848 -10.381 2.619 1.00 46.69 205 ALA A O 1
ATOM 1559 N N . GLY A 1 206 ? -15.746 -8.552 3.563 1.00 50.38 206 GLY A N 1
ATOM 1560 C CA . GLY A 1 206 ? -17.076 -8.676 2.975 1.00 50.38 206 GLY A CA 1
ATOM 1561 C C . GLY A 1 206 ? -17.132 -8.551 1.450 1.00 50.38 206 GLY A C 1
ATOM 1562 O O . GLY A 1 206 ? -18.005 -9.165 0.854 1.00 50.38 206 GLY A O 1
ATOM 1563 N N . GLY A 1 207 ? -16.200 -7.857 0.786 1.00 67.75 207 GLY A N 1
ATOM 1564 C CA . GLY A 1 207 ? -16.297 -7.628 -0.663 1.00 67.75 207 GLY A CA 1
ATOM 1565 C C . GLY A 1 207 ? -16.212 -8.907 -1.508 1.00 67.75 207 GLY A C 1
ATOM 1566 O O . GLY A 1 207 ? -16.892 -9.025 -2.523 1.00 67.75 207 GLY A O 1
ATOM 1567 N N . PHE A 1 208 ? -15.414 -9.900 -1.100 1.00 71.75 208 PHE A N 1
ATOM 1568 C CA . PHE A 1 208 ? -15.277 -11.161 -1.849 1.00 71.75 208 PHE A CA 1
ATOM 1569 C C . PHE A 1 208 ? -16.340 -12.197 -1.480 1.00 71.75 208 PHE A C 1
ATOM 1571 O O . PHE A 1 208 ? -16.807 -12.923 -2.357 1.00 71.75 208 PHE A O 1
ATOM 1578 N N . GLU A 1 209 ? -16.752 -12.240 -0.213 1.00 76.12 209 GLU A N 1
ATOM 1579 C CA . GLU A 1 209 ? -17.933 -12.990 0.236 1.00 76.12 209 GLU A CA 1
ATOM 1580 C C . GLU A 1 209 ? -19.195 -12.495 -0.487 1.00 76.12 209 GLU A C 1
ATOM 1582 O O . GLU A 1 209 ? -19.963 -13.291 -1.028 1.00 76.12 209 GLU A O 1
ATOM 1587 N N . GLU A 1 210 ? -19.353 -11.176 -0.619 1.00 78.31 210 GLU A N 1
ATOM 1588 C CA . GLU A 1 210 ? -20.428 -10.560 -1.394 1.00 78.31 210 GLU A CA 1
ATOM 1589 C C . GLU A 1 210 ? -20.334 -10.948 -2.875 1.00 78.31 210 GLU A C 1
ATOM 1591 O O . GLU A 1 210 ? -21.331 -11.356 -3.468 1.00 78.31 210 GLU A O 1
ATOM 1596 N N . LEU A 1 211 ? -19.138 -10.931 -3.475 1.00 78.25 211 LEU A N 1
ATOM 1597 C CA . LEU A 1 211 ? -18.955 -11.394 -4.854 1.00 78.25 211 LEU A CA 1
ATOM 1598 C C . LEU A 1 211 ? -19.332 -12.872 -5.041 1.00 78.25 211 LEU A C 1
ATOM 1600 O O . LEU A 1 211 ? -19.905 -13.226 -6.072 1.00 78.25 211 LEU A O 1
ATOM 1604 N N . ARG A 1 212 ? -19.055 -13.732 -4.053 1.00 85.50 212 ARG A N 1
ATOM 1605 C CA . ARG A 1 212 ? -19.453 -15.151 -4.065 1.00 85.50 212 ARG A CA 1
ATOM 1606 C C . ARG A 1 212 ? -20.956 -15.347 -3.897 1.00 85.50 212 ARG A C 1
ATOM 1608 O O . ARG A 1 212 ? -21.479 -16.347 -4.385 1.00 85.50 212 ARG A O 1
ATOM 1615 N N . SER A 1 213 ? -21.655 -14.407 -3.260 1.00 86.19 213 SER A N 1
ATOM 1616 C CA . SER A 1 213 ? -23.115 -14.464 -3.125 1.00 86.19 213 SER A CA 1
ATOM 1617 C C . SER A 1 213 ? -23.830 -14.394 -4.484 1.00 86.19 213 SER A C 1
ATOM 1619 O O . SER A 1 213 ? -24.916 -14.953 -4.658 1.00 86.19 213 SER A O 1
ATOM 1621 N N . TYR A 1 214 ? -23.194 -13.791 -5.495 1.00 89.31 214 TYR A N 1
ATOM 1622 C CA . TYR A 1 214 ? -23.717 -13.754 -6.854 1.00 89.31 214 TYR A CA 1
ATOM 1623 C C . TYR A 1 214 ? -23.452 -15.076 -7.584 1.00 89.31 214 TYR A C 1
ATOM 1625 O O . TYR A 1 214 ? -22.342 -15.347 -8.043 1.00 89.31 214 TYR A O 1
ATOM 1633 N N . ARG A 1 215 ? -24.508 -15.875 -7.793 1.00 92.50 215 ARG A N 1
ATOM 1634 C CA . ARG A 1 215 ? -24.430 -17.198 -8.447 1.00 92.50 215 ARG A CA 1
ATOM 1635 C C . ARG A 1 215 ? -23.651 -17.193 -9.769 1.00 92.50 215 ARG A C 1
ATOM 1637 O O . ARG A 1 215 ? -22.808 -18.053 -9.978 1.00 92.50 215 ARG A O 1
ATOM 1644 N N . ARG A 1 216 ? -23.879 -16.197 -10.636 1.00 92.62 216 ARG A N 1
ATOM 1645 C CA . ARG A 1 216 ? -23.156 -16.073 -11.919 1.00 92.62 216 ARG A CA 1
ATOM 1646 C C . ARG A 1 216 ? -21.648 -15.877 -11.731 1.00 92.62 216 ARG A C 1
ATOM 1648 O O . ARG A 1 216 ? -20.864 -16.437 -12.491 1.00 92.62 216 ARG A O 1
ATOM 1655 N N . VAL A 1 217 ? -21.251 -15.093 -10.729 1.00 91.62 217 VAL A N 1
ATOM 1656 C CA . VAL A 1 217 ? -19.841 -14.823 -10.412 1.00 91.62 217 VAL A CA 1
ATOM 1657 C C . VAL A 1 217 ? -19.198 -16.076 -9.815 1.00 91.62 217 VAL A C 1
ATOM 1659 O O . VAL A 1 217 ? -18.098 -16.439 -10.224 1.00 91.62 217 VAL A O 1
ATOM 1662 N N . ALA A 1 218 ? -19.901 -16.788 -8.929 1.00 92.88 218 ALA A N 1
ATOM 1663 C CA . ALA A 1 218 ? -19.443 -18.055 -8.360 1.00 92.88 218 ALA A CA 1
ATOM 1664 C C . ALA A 1 218 ? -19.266 -19.154 -9.426 1.00 92.88 218 ALA A C 1
ATOM 1666 O O . ALA A 1 218 ? -18.212 -19.790 -9.487 1.00 92.88 218 ALA A O 1
ATOM 1667 N N . ASP A 1 219 ? -20.247 -19.330 -10.319 1.00 94.94 219 ASP A N 1
ATOM 1668 C CA . ASP A 1 219 ? -20.183 -20.303 -11.417 1.00 94.94 219 ASP A CA 1
ATOM 1669 C C . ASP A 1 219 ? -18.998 -20.000 -12.349 1.00 94.94 219 ASP A C 1
ATOM 1671 O O . ASP A 1 219 ? -18.237 -20.900 -12.730 1.00 94.94 219 ASP A O 1
ATOM 1675 N N . ARG A 1 220 ? -18.783 -18.715 -12.667 1.00 95.62 220 ARG A N 1
ATOM 1676 C CA . ARG A 1 220 ? -17.659 -18.290 -13.504 1.00 95.62 220 ARG A CA 1
ATOM 1677 C C . ARG A 1 220 ? -16.314 -18.458 -12.804 1.00 95.62 220 ARG A C 1
ATOM 1679 O O . ARG A 1 220 ? -15.354 -18.897 -13.436 1.00 95.62 220 ARG A O 1
ATOM 1686 N N . ALA A 1 221 ? -16.228 -18.156 -11.512 1.00 94.00 221 ALA A N 1
ATOM 1687 C CA . ALA A 1 221 ? -15.020 -18.382 -10.724 1.00 94.00 221 ALA A CA 1
ATOM 1688 C C . ALA A 1 221 ? -14.650 -19.874 -10.680 1.00 94.00 221 ALA A C 1
ATOM 1690 O O . ALA A 1 221 ? -13.486 -20.216 -10.879 1.00 94.00 221 ALA A O 1
ATOM 1691 N N . ALA A 1 222 ? -15.631 -20.773 -10.541 1.00 94.81 222 ALA A N 1
ATOM 1692 C CA . ALA A 1 222 ? -15.413 -22.219 -10.590 1.00 94.81 222 ALA A CA 1
ATOM 1693 C C . ALA A 1 222 ? -14.949 -22.710 -11.977 1.00 94.81 222 ALA A C 1
ATOM 1695 O O . ALA A 1 222 ? -14.124 -23.620 -12.091 1.00 94.81 222 ALA A O 1
ATOM 1696 N N . GLU A 1 223 ? -15.447 -22.114 -13.063 1.00 96.00 223 GLU A N 1
ATOM 1697 C CA . GLU A 1 223 ? -14.942 -22.374 -14.417 1.00 96.00 223 GLU A CA 1
ATOM 1698 C C . GLU A 1 223 ? -13.489 -21.908 -14.586 1.00 96.00 223 GLU A C 1
ATOM 1700 O O . GLU A 1 223 ? -12.643 -22.666 -15.069 1.00 96.00 223 GLU A O 1
ATOM 1705 N N . LEU A 1 224 ? -13.176 -20.692 -14.134 1.00 93.25 224 LEU A N 1
ATOM 1706 C CA . LEU A 1 224 ? -11.821 -20.144 -14.155 1.00 93.25 224 LEU A CA 1
ATOM 1707 C C . LEU A 1 224 ? -10.864 -20.982 -13.300 1.00 93.25 224 LEU A C 1
ATOM 1709 O O . LEU A 1 224 ? -9.742 -21.231 -13.739 1.00 93.25 224 LEU A O 1
ATOM 1713 N N . HIS A 1 225 ? -11.319 -21.500 -12.157 1.00 93.62 225 HIS A N 1
ATOM 1714 C CA . HIS A 1 225 ? -10.554 -22.422 -11.321 1.00 93.62 225 HIS A CA 1
ATOM 1715 C C . HIS A 1 225 ? -10.177 -23.701 -12.070 1.00 93.62 225 HIS A C 1
ATOM 1717 O O . HIS A 1 225 ? -9.002 -24.067 -12.112 1.00 93.62 225 HIS A O 1
ATOM 1723 N N . ARG A 1 226 ? -11.144 -24.333 -12.748 1.00 95.19 226 ARG A N 1
ATOM 1724 C CA . ARG A 1 226 ? -10.894 -25.530 -13.569 1.00 95.19 226 ARG A CA 1
ATOM 1725 C C . ARG A 1 226 ? -9.919 -25.264 -14.717 1.00 95.19 226 ARG A C 1
ATOM 1727 O O . ARG A 1 226 ? -9.119 -26.132 -15.046 1.00 95.19 226 ARG A O 1
ATOM 1734 N N . ARG A 1 227 ? -9.975 -24.075 -15.327 1.00 95.25 227 ARG A N 1
ATOM 1735 C CA . ARG A 1 227 ? -9.140 -23.717 -16.484 1.00 95.25 227 ARG A CA 1
ATOM 1736 C C . ARG A 1 227 ? -7.725 -23.274 -16.109 1.00 95.25 227 ARG A C 1
ATOM 1738 O O . ARG A 1 227 ? -6.786 -23.582 -16.836 1.00 95.25 227 ARG A O 1
ATOM 1745 N N . LEU A 1 228 ? -7.581 -22.492 -15.042 1.00 90.00 228 LEU A N 1
ATOM 1746 C CA . LEU A 1 228 ? -6.325 -21.832 -14.670 1.00 90.00 228 LEU A CA 1
ATOM 1747 C C . LEU A 1 228 ? -5.593 -22.533 -13.518 1.00 90.00 228 LEU A C 1
ATOM 1749 O O . LEU A 1 228 ? -4.438 -22.208 -13.252 1.00 90.00 228 LEU A O 1
ATOM 1753 N N . GLY A 1 229 ? -6.245 -23.480 -12.838 1.00 90.12 229 GLY A N 1
ATOM 1754 C CA . GLY A 1 229 ? -5.682 -24.204 -11.698 1.00 90.12 229 GLY A CA 1
ATOM 1755 C C . GLY A 1 229 ? -5.604 -23.378 -10.410 1.00 90.12 229 GLY A C 1
ATOM 1756 O O . GLY A 1 229 ? -4.936 -23.786 -9.464 1.00 90.12 229 GLY A O 1
ATOM 1757 N N . PHE A 1 230 ? -6.254 -22.213 -10.360 1.00 89.12 230 PHE A N 1
ATOM 1758 C CA . PHE A 1 230 ? -6.344 -21.380 -9.163 1.00 89.12 230 PHE A CA 1
ATOM 1759 C C . PHE A 1 230 ? -7.718 -20.732 -9.061 1.00 89.12 230 PHE A C 1
ATOM 1761 O O . PHE A 1 230 ? -8.311 -20.371 -10.072 1.00 89.12 230 PHE A O 1
ATOM 1768 N N . ASP A 1 231 ? -8.226 -20.569 -7.840 1.00 89.56 231 ASP A N 1
ATOM 1769 C CA . ASP A 1 231 ? -9.479 -19.848 -7.621 1.00 89.56 231 ASP A CA 1
ATOM 1770 C C . ASP A 1 231 ? -9.195 -18.334 -7.685 1.00 89.56 231 ASP A C 1
ATOM 1772 O O . ASP A 1 231 ? -8.348 -17.833 -6.933 1.00 89.56 231 ASP A O 1
ATOM 1776 N N . PRO A 1 232 ? -9.814 -17.592 -8.620 1.00 86.50 232 PRO A N 1
ATOM 1777 C CA . PRO A 1 232 ? -9.691 -16.142 -8.676 1.00 86.50 232 PRO A CA 1
ATOM 1778 C C . PRO A 1 232 ? -10.437 -15.439 -7.536 1.00 86.50 232 PRO A C 1
ATOM 1780 O O . PRO A 1 232 ? -10.216 -14.260 -7.345 1.00 86.50 232 PRO A O 1
ATOM 1783 N N . LEU A 1 233 ? -11.313 -16.098 -6.781 1.00 87.50 233 LEU A N 1
ATOM 1784 C CA . LEU A 1 233 ? -11.928 -15.528 -5.577 1.00 87.50 233 LEU A CA 1
ATOM 1785 C C . LEU A 1 233 ? -11.254 -16.026 -4.294 1.00 87.50 233 LEU A C 1
ATOM 1787 O O . LEU A 1 233 ? -11.759 -15.751 -3.207 1.00 87.50 233 LEU A O 1
ATOM 1791 N N . ASP A 1 234 ? -10.150 -16.773 -4.389 1.00 85.19 234 ASP A N 1
ATOM 1792 C CA . ASP A 1 234 ? -9.353 -17.130 -3.218 1.00 85.19 234 ASP A CA 1
ATOM 1793 C C . ASP A 1 234 ? -8.513 -15.932 -2.771 1.00 85.19 234 ASP A C 1
ATOM 1795 O O . ASP A 1 234 ? -7.636 -15.427 -3.480 1.00 85.19 234 ASP A O 1
ATOM 1799 N N . GLU A 1 235 ? -8.783 -15.516 -1.544 1.00 77.12 235 GLU A N 1
ATOM 1800 C CA . GLU A 1 235 ? -8.127 -14.421 -0.852 1.00 77.12 235 GLU A CA 1
ATOM 1801 C C . GLU A 1 235 ? -6.603 -14.600 -0.822 1.00 77.12 235 GLU A C 1
ATOM 1803 O O . GLU A 1 235 ? -5.839 -13.684 -1.144 1.00 77.12 235 GLU A O 1
ATOM 1808 N N . THR A 1 236 ? -6.147 -15.822 -0.538 1.00 75.06 236 THR A N 1
ATOM 1809 C CA . THR A 1 236 ? -4.719 -16.143 -0.428 1.00 75.06 236 THR A CA 1
ATOM 1810 C C . THR A 1 236 ? -4.011 -15.960 -1.768 1.00 75.06 236 THR A C 1
ATOM 1812 O O . THR A 1 236 ? -2.902 -15.413 -1.849 1.00 75.06 236 THR A O 1
ATOM 1815 N N . ASN A 1 237 ? -4.647 -16.409 -2.847 1.00 77.38 237 ASN A N 1
ATOM 1816 C CA . ASN A 1 237 ? -4.129 -16.263 -4.194 1.00 77.38 237 ASN A CA 1
ATOM 1817 C C . ASN A 1 237 ? -4.091 -14.794 -4.642 1.00 77.38 237 ASN A C 1
ATOM 1819 O O . ASN A 1 237 ? -3.098 -14.355 -5.228 1.00 77.38 237 ASN A O 1
ATOM 1823 N N . LEU A 1 238 ? -5.110 -14.000 -4.310 1.00 76.31 238 LEU A N 1
ATOM 1824 C CA . LEU A 1 238 ? -5.142 -12.566 -4.604 1.00 76.31 238 LEU A CA 1
ATOM 1825 C C . LEU A 1 238 ? -3.970 -11.834 -3.957 1.00 76.31 238 LEU A C 1
ATOM 1827 O O . LEU A 1 238 ? -3.256 -11.080 -4.626 1.00 76.31 238 LEU A O 1
ATOM 1831 N N . LEU A 1 239 ? -3.710 -12.109 -2.680 1.00 69.69 239 LEU A N 1
ATOM 1832 C CA . LEU A 1 239 ? -2.560 -11.545 -1.980 1.00 69.69 239 LEU A CA 1
ATOM 1833 C C . LEU A 1 239 ? -1.241 -11.933 -2.609 1.00 69.69 239 LEU A C 1
ATOM 1835 O O . LEU A 1 239 ? -0.363 -11.085 -2.773 1.00 69.69 239 LEU A O 1
ATOM 1839 N N . ARG A 1 240 ? -1.106 -13.198 -3.005 1.00 75.81 240 ARG A N 1
ATOM 1840 C CA . ARG A 1 240 ? 0.088 -13.682 -3.693 1.00 75.81 240 ARG A CA 1
ATOM 1841 C C . ARG A 1 240 ? 0.299 -12.944 -5.015 1.00 75.81 240 ARG A C 1
ATOM 1843 O O . ARG A 1 240 ? 1.416 -12.502 -5.288 1.00 75.81 240 ARG A O 1
ATOM 1850 N N . VAL A 1 241 ? -0.753 -12.775 -5.815 1.00 78.19 241 VAL A N 1
ATOM 1851 C CA . VAL A 1 241 ? -0.713 -12.045 -7.093 1.00 78.19 241 VAL A CA 1
ATOM 1852 C C . VAL A 1 241 ? -0.371 -10.574 -6.865 1.00 78.19 241 VAL A C 1
ATOM 1854 O O . VAL A 1 241 ? 0.482 -10.034 -7.569 1.00 78.19 241 VAL A O 1
ATOM 1857 N N . ARG A 1 242 ? -0.953 -9.935 -5.845 1.00 73.94 242 ARG A N 1
ATOM 1858 C CA . ARG A 1 242 ? -0.675 -8.537 -5.490 1.00 73.94 242 ARG A CA 1
ATOM 1859 C C . ARG A 1 242 ? 0.770 -8.341 -5.040 1.00 73.94 242 ARG A C 1
ATOM 1861 O O . ARG A 1 242 ? 1.468 -7.487 -5.582 1.00 73.94 242 ARG A O 1
ATOM 1868 N N . ALA A 1 243 ? 1.259 -9.173 -4.122 1.00 70.25 243 ALA A N 1
ATOM 1869 C CA . ALA A 1 243 ? 2.646 -9.130 -3.663 1.00 70.25 243 ALA A CA 1
ATOM 1870 C C . ALA A 1 243 ? 3.636 -9.295 -4.830 1.00 70.25 243 ALA A C 1
ATOM 1872 O O . ALA A 1 243 ? 4.625 -8.563 -4.929 1.00 70.25 243 ALA A O 1
ATOM 1873 N N . ARG A 1 244 ? 3.343 -10.208 -5.768 1.00 76.38 244 ARG A N 1
ATOM 1874 C CA . ARG A 1 244 ? 4.141 -10.381 -6.989 1.00 76.38 244 ARG A CA 1
ATOM 1875 C C . ARG A 1 244 ? 4.062 -9.167 -7.907 1.00 76.38 244 ARG A C 1
ATOM 1877 O O . ARG A 1 244 ? 5.107 -8.704 -8.363 1.00 76.38 244 ARG A O 1
ATOM 1884 N N . TYR A 1 245 ? 2.870 -8.619 -8.147 1.00 80.88 245 TYR A N 1
ATOM 1885 C CA . TYR A 1 245 ? 2.681 -7.399 -8.939 1.00 80.88 245 TYR A CA 1
ATOM 1886 C C . TYR A 1 245 ? 3.561 -6.258 -8.429 1.00 80.88 245 TYR A C 1
ATOM 1888 O O . TYR A 1 245 ? 4.210 -5.567 -9.214 1.00 80.88 245 TYR A O 1
ATOM 1896 N N . LEU A 1 246 ? 3.672 -6.123 -7.112 1.00 74.44 246 LEU A N 1
ATOM 1897 C CA . LEU A 1 246 ? 4.459 -5.067 -6.496 1.00 74.44 246 LEU A CA 1
ATOM 1898 C C . LEU A 1 246 ? 5.954 -5.264 -6.581 1.00 74.44 246 LEU A C 1
ATOM 1900 O O . LEU A 1 246 ? 6.692 -4.324 -6.891 1.00 74.44 246 LEU A O 1
ATOM 1904 N N . ALA A 1 247 ? 6.403 -6.498 -6.370 1.00 76.75 247 ALA A N 1
ATOM 1905 C CA . ALA A 1 247 ? 7.786 -6.861 -6.624 1.00 76.75 247 ALA A CA 1
ATOM 1906 C C . ALA A 1 247 ? 8.171 -6.537 -8.080 1.00 76.75 247 ALA A C 1
ATOM 1908 O O . ALA A 1 247 ? 9.240 -5.973 -8.330 1.00 76.75 247 ALA A O 1
ATOM 1909 N N . TRP A 1 248 ? 7.276 -6.818 -9.031 1.00 80.75 248 TRP A N 1
ATOM 1910 C CA . TRP A 1 248 ? 7.447 -6.472 -10.440 1.00 80.75 248 TRP A CA 1
ATOM 1911 C C . TRP A 1 248 ? 7.463 -4.961 -10.686 1.00 80.75 248 TRP A C 1
ATOM 1913 O O . TRP A 1 248 ? 8.382 -4.463 -11.336 1.00 80.75 248 TRP A O 1
ATOM 1923 N N . GLN A 1 249 ? 6.504 -4.213 -10.141 1.00 80.56 249 GLN A N 1
ATOM 1924 C CA . GLN A 1 249 ? 6.415 -2.763 -10.316 1.00 80.56 249 GLN A CA 1
ATOM 1925 C C . GLN A 1 249 ? 7.659 -2.051 -9.775 1.00 80.56 249 GLN A C 1
ATOM 1927 O O . GLN A 1 249 ? 8.188 -1.154 -10.432 1.00 80.56 249 GLN A O 1
ATOM 1932 N N . LYS A 1 250 ? 8.186 -2.487 -8.624 1.00 78.75 250 LYS A N 1
ATOM 1933 C CA . LYS A 1 250 ? 9.431 -1.956 -8.057 1.00 78.75 250 LYS A CA 1
ATOM 1934 C C . LYS A 1 250 ? 10.618 -2.164 -9.001 1.00 78.75 250 LYS A C 1
ATOM 1936 O O . LYS A 1 250 ? 11.371 -1.223 -9.238 1.00 78.75 250 LYS A O 1
ATOM 1941 N N . ARG A 1 251 ? 10.769 -3.368 -9.566 1.00 81.12 251 ARG A N 1
ATOM 1942 C CA . ARG A 1 251 ? 11.842 -3.687 -10.528 1.00 81.12 251 ARG A CA 1
ATOM 1943 C C . ARG A 1 251 ? 11.727 -2.852 -11.805 1.00 81.12 251 ARG A C 1
ATOM 1945 O O . ARG A 1 251 ? 12.719 -2.277 -12.243 1.00 81.12 251 ARG A O 1
ATOM 1952 N N . ILE A 1 252 ? 10.518 -2.736 -12.357 1.00 81.38 252 ILE A N 1
ATOM 1953 C CA . ILE A 1 252 ? 10.254 -1.951 -13.571 1.00 81.38 252 ILE A CA 1
ATOM 1954 C C . ILE A 1 252 ? 10.524 -0.463 -13.324 1.00 81.38 252 ILE A C 1
ATOM 1956 O O . ILE A 1 252 ? 11.182 0.170 -14.142 1.00 81.38 252 ILE A O 1
ATOM 1960 N N . LYS A 1 253 ? 10.090 0.096 -12.186 1.00 79.88 253 LYS A N 1
ATOM 1961 C CA . LYS A 1 253 ? 10.315 1.511 -11.847 1.00 79.88 253 LYS A CA 1
ATOM 1962 C C . LYS A 1 253 ? 11.802 1.854 -11.751 1.00 79.88 253 LYS A C 1
ATOM 1964 O O . LYS A 1 253 ? 12.209 2.906 -12.228 1.00 79.88 253 LYS A O 1
ATOM 1969 N N . ILE A 1 254 ? 12.612 0.971 -11.165 1.00 80.12 254 ILE A N 1
ATOM 1970 C CA . ILE A 1 254 ? 14.066 1.168 -11.088 1.00 80.12 254 ILE A CA 1
ATOM 1971 C C . ILE A 1 254 ? 14.667 1.240 -12.497 1.00 80.12 254 ILE A C 1
ATOM 1973 O O . ILE A 1 254 ? 15.389 2.184 -12.798 1.00 80.12 254 ILE A O 1
ATOM 1977 N N . LEU A 1 255 ? 14.325 0.297 -13.378 1.00 79.88 255 LEU A N 1
ATOM 1978 C CA . LEU A 1 255 ? 14.846 0.278 -14.750 1.00 79.88 255 LEU A CA 1
ATOM 1979 C C . LEU A 1 255 ? 14.348 1.453 -15.593 1.00 79.88 255 LEU A C 1
ATOM 1981 O O . LEU A 1 255 ? 15.133 2.049 -16.324 1.00 79.88 255 LEU A O 1
ATOM 1985 N N . ALA A 1 256 ? 13.075 1.822 -15.457 1.00 78.62 256 ALA A N 1
ATOM 1986 C CA . ALA A 1 256 ? 12.504 2.981 -16.132 1.00 78.62 256 ALA A CA 1
ATOM 1987 C C . ALA A 1 256 ? 13.202 4.281 -15.703 1.00 78.62 256 ALA A C 1
ATOM 1989 O O . ALA A 1 256 ? 13.558 5.087 -16.557 1.00 78.62 256 ALA A O 1
ATOM 1990 N N . ASN A 1 257 ? 13.471 4.455 -14.405 1.00 80.12 257 ASN A N 1
ATOM 1991 C CA . ASN A 1 257 ? 14.212 5.611 -13.900 1.00 80.12 257 ASN A CA 1
ATOM 1992 C C . ASN A 1 257 ? 15.650 5.641 -14.432 1.00 80.12 257 ASN A C 1
ATOM 1994 O O . ASN A 1 257 ? 16.125 6.696 -14.839 1.00 80.12 257 ASN A O 1
ATOM 1998 N N . VAL A 1 258 ? 16.332 4.492 -14.470 1.00 78.75 258 VAL A N 1
ATOM 1999 C CA . VAL A 1 258 ? 17.682 4.392 -15.045 1.00 78.75 258 VAL A CA 1
ATOM 2000 C C . VAL A 1 258 ? 17.660 4.770 -16.527 1.00 78.75 258 VAL A C 1
ATOM 2002 O O . VAL A 1 258 ? 18.447 5.612 -16.949 1.00 78.75 258 VAL A O 1
ATOM 2005 N N . ALA A 1 259 ? 16.730 4.217 -17.309 1.00 79.56 259 ALA A N 1
ATOM 2006 C CA . ALA A 1 259 ? 16.579 4.553 -18.724 1.00 79.56 259 ALA A CA 1
ATOM 2007 C C . ALA A 1 259 ? 16.274 6.047 -18.937 1.00 79.56 259 ALA A C 1
ATOM 2009 O O . ALA A 1 259 ? 16.867 6.665 -19.817 1.00 79.56 259 ALA A O 1
ATOM 2010 N N . ALA A 1 260 ? 15.412 6.643 -18.108 1.00 80.56 260 ALA A N 1
ATOM 2011 C CA . ALA A 1 260 ? 15.091 8.067 -18.168 1.00 80.56 260 ALA A CA 1
ATOM 2012 C C . ALA A 1 260 ? 16.313 8.954 -17.882 1.00 80.56 260 ALA A C 1
ATOM 2014 O O . ALA A 1 260 ? 16.543 9.921 -18.603 1.00 80.56 260 ALA A O 1
ATOM 2015 N N . VAL A 1 261 ? 17.128 8.607 -16.880 1.00 80.50 261 VAL A N 1
ATOM 2016 C CA . VAL A 1 261 ? 18.376 9.328 -16.578 1.00 80.50 261 VAL A CA 1
ATOM 2017 C C . VAL A 1 261 ? 19.371 9.203 -17.731 1.00 80.50 261 VAL A C 1
ATOM 2019 O O . VAL A 1 261 ? 19.939 10.208 -18.148 1.00 80.50 261 VAL A O 1
ATOM 2022 N N . PHE A 1 262 ? 19.546 8.004 -18.295 1.00 78.81 262 PHE A N 1
ATOM 2023 C CA . PHE A 1 262 ? 20.409 7.819 -19.465 1.00 78.81 262 PHE A CA 1
ATOM 2024 C C . PHE A 1 262 ? 19.923 8.634 -20.658 1.00 78.81 262 PHE A C 1
ATOM 2026 O O . PHE A 1 262 ? 20.723 9.315 -21.290 1.00 78.81 262 PHE A O 1
ATOM 2033 N N . PHE A 1 263 ? 18.623 8.620 -20.944 1.00 79.06 263 PHE A N 1
ATOM 2034 C CA . PHE A 1 263 ? 18.052 9.441 -22.005 1.00 79.06 263 PHE A CA 1
ATOM 2035 C C . PHE A 1 263 ? 18.338 10.929 -21.763 1.00 79.06 263 PHE A C 1
ATOM 2037 O O . PHE A 1 263 ? 18.838 11.615 -22.655 1.00 79.06 263 PHE A O 1
ATOM 2044 N N . LEU A 1 264 ? 18.124 11.400 -20.531 1.00 79.75 264 LEU A N 1
ATOM 2045 C CA . LEU A 1 264 ? 18.333 12.795 -20.160 1.00 79.75 264 LEU A CA 1
ATOM 2046 C C . LEU A 1 264 ? 19.800 13.231 -20.314 1.00 79.75 264 LEU A C 1
ATOM 2048 O O . LEU A 1 264 ? 20.056 14.308 -20.845 1.00 79.75 264 LEU A O 1
ATOM 2052 N N . VAL A 1 265 ? 20.756 12.396 -19.901 1.00 76.88 265 VAL A N 1
ATOM 2053 C CA . VAL A 1 265 ? 22.194 12.723 -19.908 1.00 76.88 265 VAL A CA 1
ATOM 2054 C C . VAL A 1 265 ? 22.844 12.500 -21.274 1.00 76.88 265 VAL A C 1
ATOM 2056 O O . VAL A 1 265 ? 23.739 13.245 -21.653 1.00 76.88 265 VAL A O 1
ATOM 2059 N N . VAL A 1 266 ? 22.420 11.482 -22.022 1.00 76.62 266 VAL A N 1
ATOM 2060 C CA . VAL A 1 266 ? 23.116 11.037 -23.240 1.00 76.62 266 VAL A CA 1
ATOM 2061 C C . VAL A 1 266 ? 22.471 11.576 -24.505 1.00 76.62 266 VAL A C 1
ATOM 2063 O O . VAL A 1 266 ? 23.175 11.931 -25.449 1.00 76.62 266 VAL A O 1
ATOM 2066 N N . VAL A 1 267 ? 21.138 11.596 -24.551 1.00 75.44 267 VAL A N 1
ATOM 2067 C CA . VAL A 1 267 ? 20.386 11.897 -25.775 1.00 75.44 267 VAL A CA 1
ATOM 2068 C C . VAL A 1 267 ? 20.032 13.378 -25.840 1.00 75.44 267 VAL A C 1
ATOM 2070 O O . VAL A 1 267 ? 20.131 13.979 -26.904 1.00 75.44 267 VAL A O 1
ATOM 2073 N N . THR A 1 268 ? 19.675 13.999 -24.714 1.00 76.44 268 THR A N 1
ATOM 2074 C CA . THR A 1 268 ? 19.256 15.412 -24.701 1.00 76.44 268 THR A CA 1
ATOM 2075 C C . THR A 1 268 ? 20.358 16.389 -25.121 1.00 76.44 268 THR A C 1
ATOM 2077 O O . THR A 1 268 ? 20.057 17.256 -25.937 1.00 76.44 268 THR A O 1
ATOM 2080 N N . PRO A 1 269 ? 21.618 16.286 -24.645 1.00 76.75 269 PRO A N 1
ATOM 2081 C CA . PRO A 1 269 ? 22.666 17.235 -25.030 1.00 76.75 269 PRO A CA 1
ATOM 2082 C C . PRO A 1 269 ? 22.988 17.280 -26.533 1.00 76.75 269 PRO A C 1
ATOM 2084 O O . PRO A 1 269 ? 22.975 18.380 -27.082 1.00 76.75 269 PRO A O 1
ATOM 2087 N N . PRO A 1 270 ? 23.226 16.157 -27.245 1.00 72.31 270 PRO A N 1
ATOM 2088 C CA . PRO A 1 270 ? 23.469 16.197 -28.688 1.00 72.31 270 PRO A CA 1
ATOM 2089 C C . PRO A 1 270 ? 22.219 16.628 -29.464 1.00 72.31 270 PRO A C 1
ATOM 2091 O O . PRO A 1 270 ? 22.348 17.331 -30.460 1.00 72.31 270 PRO A O 1
ATOM 2094 N N . LEU A 1 271 ? 21.011 16.271 -29.000 1.00 77.06 271 LEU A N 1
ATOM 2095 C CA . LEU A 1 271 ? 19.764 16.716 -29.624 1.00 77.06 271 LEU A CA 1
ATOM 2096 C C . LEU A 1 271 ? 19.595 18.236 -29.500 1.00 77.06 271 LEU A C 1
ATOM 2098 O O . LEU A 1 271 ? 19.279 18.900 -30.481 1.00 77.06 271 LEU A O 1
ATOM 2102 N N . ALA A 1 272 ? 19.848 18.792 -28.312 1.00 77.69 272 ALA A N 1
ATOM 2103 C CA . ALA A 1 272 ? 19.855 20.231 -28.085 1.00 77.69 272 ALA A CA 1
ATOM 2104 C C . ALA A 1 272 ? 20.916 20.905 -28.962 1.00 77.69 272 ALA A C 1
ATOM 2106 O O . ALA A 1 272 ? 20.613 21.874 -29.649 1.00 77.69 272 ALA A O 1
ATOM 2107 N N . TRP A 1 273 ? 22.134 20.361 -29.007 1.00 77.56 273 TRP A N 1
ATOM 2108 C CA . TRP A 1 273 ? 23.222 20.921 -29.807 1.00 77.56 273 TRP A CA 1
ATOM 2109 C C . TRP A 1 273 ? 22.894 20.946 -31.310 1.00 77.56 273 TRP A C 1
ATOM 2111 O O . TRP A 1 273 ? 23.130 21.956 -31.973 1.00 77.56 273 TRP A O 1
ATOM 2121 N N . LEU A 1 274 ? 22.258 19.884 -31.816 1.00 78.81 274 LEU A N 1
ATOM 2122 C CA . LEU A 1 274 ? 21.772 19.785 -33.193 1.00 78.81 274 LEU A CA 1
ATOM 2123 C C . LEU A 1 274 ? 20.637 20.783 -33.479 1.00 78.81 274 LEU A C 1
ATOM 2125 O O . LEU A 1 274 ? 20.623 21.406 -34.538 1.00 78.81 274 LEU A O 1
ATOM 2129 N N . LEU A 1 275 ? 19.723 20.991 -32.525 1.00 82.25 275 LEU A N 1
ATOM 2130 C CA . LEU A 1 275 ? 18.647 21.986 -32.629 1.00 82.25 275 LEU A CA 1
ATOM 2131 C C . LEU A 1 275 ? 19.166 23.434 -32.611 1.00 82.25 275 LEU A C 1
ATOM 2133 O O . LEU A 1 275 ? 18.572 24.293 -33.257 1.00 82.25 275 LEU A O 1
ATOM 2137 N N . TYR A 1 276 ? 20.278 23.710 -31.924 1.00 83.50 276 TYR A N 1
ATOM 2138 C CA . TYR A 1 276 ? 20.924 25.031 -31.895 1.00 83.50 276 TYR A CA 1
ATOM 2139 C C . TYR A 1 276 ? 21.846 25.304 -33.104 1.00 83.50 276 TYR A C 1
ATOM 2141 O O . TYR A 1 276 ? 22.523 26.332 -33.134 1.00 83.50 276 TYR A O 1
ATOM 2149 N N . GLY A 1 277 ? 21.885 24.419 -34.109 1.00 72.31 277 GLY A N 1
ATOM 2150 C CA . GLY A 1 277 ? 22.504 24.688 -35.415 1.00 72.31 277 GLY A CA 1
ATOM 2151 C C . GLY A 1 277 ? 24.032 24.827 -35.423 1.00 72.31 277 GLY A C 1
ATOM 2152 O O . GLY A 1 277 ? 24.585 25.393 -36.363 1.00 72.31 277 GLY A O 1
ATOM 2153 N N . HIS A 1 278 ? 24.727 24.334 -34.398 1.00 67.94 278 HIS A N 1
ATOM 2154 C CA . HIS A 1 278 ? 26.191 24.369 -34.337 1.00 67.94 278 HIS A CA 1
ATOM 2155 C C . HIS A 1 278 ? 26.777 23.142 -35.053 1.00 67.94 278 HIS A C 1
ATOM 2157 O O . HIS A 1 278 ? 27.013 22.100 -34.443 1.00 67.94 278 HIS A O 1
ATOM 2163 N N . PHE A 1 279 ? 26.985 23.261 -36.364 1.00 65.38 279 PHE A N 1
ATOM 2164 C CA . PHE A 1 279 ? 27.597 22.221 -37.194 1.00 65.38 279 PHE A CA 1
ATOM 2165 C C . PHE A 1 279 ? 29.104 22.463 -37.350 1.00 65.38 279 PHE A C 1
ATOM 2167 O O . PHE A 1 279 ? 29.546 22.973 -38.373 1.00 65.38 279 PHE A O 1
ATOM 2174 N N . ASP A 1 280 ? 29.883 22.101 -36.330 1.00 74.31 280 ASP A N 1
ATOM 2175 C CA . ASP A 1 280 ? 31.355 22.078 -36.393 1.00 74.31 280 ASP A CA 1
ATOM 2176 C C . ASP A 1 280 ? 31.888 20.642 -36.573 1.00 74.31 280 ASP A C 1
ATOM 2178 O O . ASP A 1 280 ? 31.175 19.674 -36.308 1.00 74.31 280 ASP A O 1
ATOM 2182 N N . GLU A 1 281 ? 33.169 20.471 -36.937 1.00 72.69 281 GLU A N 1
ATOM 2183 C CA . GLU A 1 281 ? 33.848 19.152 -37.032 1.00 72.69 281 GLU A CA 1
ATOM 2184 C C . GLU A 1 281 ? 33.726 18.298 -35.747 1.00 72.69 281 GLU A C 1
ATOM 2186 O O . GLU A 1 281 ? 33.831 17.067 -35.777 1.00 72.69 281 GLU A O 1
ATOM 2191 N N . SER A 1 282 ? 33.441 18.932 -34.606 1.00 70.62 282 SER A N 1
ATOM 2192 C CA . SER A 1 282 ? 33.186 18.285 -33.313 1.00 70.62 282 SER A CA 1
ATOM 2193 C C . SER A 1 282 ? 31.894 17.450 -33.267 1.00 70.62 282 SER A C 1
ATOM 2195 O O . SER A 1 282 ? 31.751 16.583 -32.397 1.00 70.62 282 SER A O 1
ATOM 2197 N N . LEU A 1 283 ? 30.986 17.628 -34.231 1.00 71.12 283 LEU A N 1
ATOM 2198 C CA . LEU A 1 283 ? 29.718 16.904 -34.337 1.00 71.12 283 LEU A CA 1
ATOM 2199 C C . LEU A 1 283 ? 29.938 15.387 -34.463 1.00 71.12 283 LEU A C 1
ATOM 2201 O O . LEU A 1 283 ? 29.236 14.598 -33.832 1.00 71.12 283 LEU A O 1
ATOM 2205 N N . HIS A 1 284 ? 30.963 14.959 -35.205 1.00 73.06 284 HIS A N 1
ATOM 2206 C CA . HIS A 1 284 ? 31.295 13.538 -35.365 1.00 73.06 284 HIS A CA 1
ATOM 2207 C C . HIS A 1 284 ? 31.737 12.887 -34.045 1.00 73.06 284 HIS A C 1
ATOM 2209 O O . HIS A 1 284 ? 31.423 11.724 -33.789 1.00 73.06 284 HIS A O 1
ATOM 2215 N N . ILE A 1 285 ? 32.421 13.646 -33.182 1.00 73.00 285 ILE A N 1
ATOM 2216 C CA . ILE A 1 285 ? 32.845 13.189 -31.852 1.00 73.00 285 ILE A CA 1
ATOM 2217 C C . ILE A 1 285 ? 31.627 13.085 -30.929 1.00 73.00 285 ILE A C 1
ATOM 2219 O O . ILE A 1 285 ? 31.477 12.078 -30.237 1.00 73.00 285 ILE A O 1
ATOM 2223 N N . ALA A 1 286 ? 30.724 14.070 -30.966 1.00 71.31 286 ALA A N 1
ATOM 2224 C CA . ALA A 1 286 ? 29.471 14.030 -30.215 1.00 71.31 286 ALA A CA 1
ATOM 2225 C C . ALA A 1 286 ? 28.622 12.809 -30.606 1.00 71.31 286 ALA A C 1
ATOM 2227 O O . ALA A 1 286 ? 28.207 12.049 -29.735 1.00 71.31 286 ALA A O 1
ATOM 2228 N N . PHE A 1 287 ? 28.459 12.544 -31.907 1.00 73.31 287 PHE A N 1
ATOM 2229 C CA . PHE A 1 287 ? 27.752 11.358 -32.394 1.00 73.31 287 PHE A CA 1
ATOM 2230 C C . PHE A 1 287 ? 28.428 10.045 -31.989 1.00 73.31 287 PHE A C 1
ATOM 2232 O O . PHE A 1 287 ? 27.731 9.104 -31.607 1.00 73.31 287 PHE A O 1
ATOM 2239 N N . ALA A 1 288 ? 29.762 9.967 -32.021 1.00 75.88 288 ALA A N 1
ATOM 2240 C CA . ALA A 1 288 ? 30.486 8.775 -31.583 1.00 75.88 288 ALA A CA 1
ATOM 2241 C C . ALA A 1 288 ? 30.278 8.495 -30.082 1.00 75.88 288 ALA A C 1
ATOM 2243 O O . ALA A 1 288 ? 29.983 7.362 -29.698 1.00 75.88 288 ALA A O 1
ATOM 2244 N N . VAL A 1 289 ? 30.360 9.526 -29.235 1.00 72.75 289 VAL A N 1
ATOM 2245 C CA . VAL A 1 289 ? 30.126 9.412 -27.784 1.00 72.75 289 VAL A CA 1
ATOM 2246 C C . VAL A 1 289 ? 28.668 9.049 -27.489 1.00 72.75 289 VAL A C 1
ATOM 2248 O O . VAL A 1 289 ? 28.406 8.139 -26.697 1.00 72.75 289 VAL A O 1
ATOM 2251 N N . SER A 1 290 ? 27.714 9.687 -28.168 1.00 73.00 290 SER A N 1
ATOM 2252 C CA . SER A 1 290 ? 26.289 9.370 -28.044 1.00 73.00 290 SER A CA 1
ATOM 2253 C C . SER A 1 290 ? 25.963 7.960 -28.527 1.00 73.00 290 SER A C 1
ATOM 2255 O O . SER A 1 290 ? 25.154 7.287 -27.898 1.00 73.00 290 SER A O 1
ATOM 2257 N N . GLY A 1 291 ? 26.618 7.473 -29.583 1.00 75.88 291 GLY A N 1
ATOM 2258 C CA . GLY A 1 291 ? 26.460 6.106 -30.078 1.00 75.88 291 GLY A CA 1
ATOM 2259 C C . GLY A 1 291 ? 26.878 5.059 -29.044 1.00 75.88 291 GLY A C 1
ATOM 2260 O O . GLY A 1 291 ? 26.120 4.129 -28.772 1.00 75.88 291 GLY A O 1
ATOM 2261 N N . VAL A 1 292 ? 28.035 5.242 -28.398 1.00 76.62 292 VAL A N 1
ATOM 2262 C CA . VAL A 1 292 ? 28.510 4.341 -27.329 1.00 76.62 292 VAL A CA 1
ATOM 2263 C C . VAL A 1 292 ? 27.550 4.345 -26.137 1.00 76.62 292 VAL A C 1
ATOM 2265 O O . VAL A 1 292 ? 27.239 3.293 -25.581 1.00 76.62 292 VAL A O 1
ATOM 2268 N N . ALA A 1 293 ? 27.033 5.514 -25.768 1.00 71.44 293 ALA A N 1
ATOM 2269 C CA . ALA A 1 293 ? 26.126 5.660 -24.638 1.00 71.44 293 ALA A CA 1
ATOM 2270 C C . ALA A 1 293 ? 24.650 5.319 -24.970 1.00 71.44 293 ALA A C 1
ATOM 2272 O O . ALA A 1 293 ? 23.853 5.067 -24.064 1.00 71.44 293 ALA A O 1
ATOM 2273 N N . ALA A 1 294 ? 24.279 5.205 -26.249 1.00 74.62 294 ALA A N 1
ATOM 2274 C CA . ALA A 1 294 ? 22.973 4.702 -26.676 1.00 74.62 294 ALA A CA 1
ATOM 2275 C C . ALA A 1 294 ? 22.825 3.189 -26.439 1.00 74.62 294 ALA A C 1
ATOM 2277 O O . ALA A 1 294 ? 21.723 2.718 -26.159 1.00 74.62 294 ALA A O 1
ATOM 2278 N N . VAL A 1 295 ? 23.923 2.425 -26.484 1.00 78.31 295 VAL A N 1
ATOM 2279 C CA . VAL A 1 295 ? 23.930 0.971 -26.236 1.00 78.31 295 VAL A CA 1
ATOM 2280 C C . VAL A 1 295 ? 23.378 0.599 -24.844 1.00 78.31 295 VAL A C 1
ATOM 2282 O O . VAL A 1 295 ? 22.445 -0.212 -24.780 1.00 78.31 295 VAL A O 1
ATOM 2285 N N . PRO A 1 296 ? 23.854 1.170 -23.715 1.00 76.50 296 PRO A N 1
ATOM 2286 C CA . PRO A 1 296 ? 23.279 0.886 -22.397 1.00 76.50 296 PRO A CA 1
ATOM 2287 C C . PRO A 1 296 ? 21.821 1.362 -22.267 1.00 76.50 296 PRO A C 1
ATOM 2289 O O . PRO A 1 296 ? 21.015 0.710 -21.603 1.00 76.50 296 PRO A O 1
ATOM 2292 N N . CYS A 1 297 ? 21.442 2.452 -22.943 1.00 78.81 297 CYS A N 1
ATOM 2293 C CA . CYS A 1 297 ? 20.057 2.928 -22.962 1.00 78.81 297 CYS A CA 1
ATOM 2294 C C . CYS A 1 297 ? 19.121 1.926 -23.663 1.00 78.81 297 CYS A C 1
ATOM 2296 O O . CYS A 1 297 ? 18.123 1.490 -23.085 1.00 78.81 297 CYS A O 1
ATOM 2298 N N . LEU A 1 298 ? 19.482 1.485 -24.873 1.00 80.44 298 LEU A N 1
ATOM 2299 C CA . LEU A 1 298 ? 18.722 0.502 -25.648 1.00 80.44 298 LEU A CA 1
ATOM 2300 C C . LEU A 1 298 ? 18.624 -0.840 -24.922 1.00 80.44 298 LEU A C 1
ATOM 2302 O O . LEU A 1 298 ? 17.541 -1.413 -24.834 1.00 80.44 298 LEU A O 1
ATOM 2306 N N . THR A 1 299 ? 19.727 -1.329 -24.354 1.00 79.31 299 THR A N 1
ATOM 2307 C CA . THR A 1 299 ? 19.715 -2.576 -23.572 1.00 79.31 299 THR A CA 1
ATOM 2308 C C . THR A 1 299 ? 18.829 -2.469 -22.329 1.00 79.31 299 THR A C 1
ATOM 2310 O O . THR A 1 299 ? 18.069 -3.400 -22.063 1.00 79.31 299 THR A O 1
ATOM 2313 N N . SER A 1 300 ? 18.838 -1.337 -21.615 1.00 78.62 300 SER A N 1
ATOM 2314 C CA . SER A 1 300 ? 17.930 -1.086 -20.484 1.00 78.62 300 SER A CA 1
ATOM 2315 C C . SER A 1 300 ? 16.456 -1.081 -20.912 1.00 78.62 300 SER A C 1
ATOM 2317 O O . SER A 1 300 ? 15.617 -1.718 -20.270 1.00 78.62 300 SER A O 1
ATOM 2319 N N . LEU A 1 301 ? 16.132 -0.436 -22.040 1.00 82.56 301 LEU A N 1
ATOM 2320 C CA . LEU A 1 301 ? 14.777 -0.422 -22.601 1.00 82.56 301 LEU A CA 1
ATOM 2321 C C . LEU A 1 301 ? 14.313 -1.821 -23.019 1.00 82.56 301 LEU A C 1
ATOM 2323 O O . LEU A 1 301 ? 13.210 -2.230 -22.656 1.00 82.56 301 LEU A O 1
ATOM 2327 N N . ILE A 1 302 ? 15.159 -2.584 -23.718 1.00 84.00 302 ILE A N 1
ATOM 2328 C CA . ILE A 1 302 ? 14.866 -3.970 -24.111 1.00 84.00 302 ILE A CA 1
ATOM 2329 C C . ILE A 1 302 ? 14.602 -4.826 -22.867 1.00 84.00 302 ILE A C 1
ATOM 2331 O O . ILE A 1 302 ? 13.606 -5.549 -22.815 1.00 84.00 302 ILE A O 1
ATOM 2335 N N . TRP A 1 303 ? 15.434 -4.708 -21.829 1.00 80.94 303 TRP A N 1
ATOM 2336 C CA . TRP A 1 303 ? 15.219 -5.410 -20.563 1.00 80.94 303 TRP A CA 1
ATOM 2337 C C . TRP A 1 303 ? 13.916 -5.005 -19.876 1.00 80.94 303 TRP A C 1
ATOM 2339 O O . TRP A 1 303 ? 13.193 -5.873 -19.383 1.00 80.94 303 TRP A O 1
ATOM 2349 N N . CYS A 1 304 ? 13.576 -3.716 -19.876 1.00 83.19 304 CYS A N 1
ATOM 2350 C CA . CYS A 1 304 ? 12.306 -3.227 -19.349 1.00 83.19 304 CYS A CA 1
ATOM 2351 C C . CYS A 1 304 ? 11.119 -3.876 -20.082 1.00 83.19 304 CYS A C 1
ATOM 2353 O O . CYS A 1 304 ? 10.222 -4.418 -19.435 1.00 83.19 304 CYS A O 1
ATOM 2355 N N . LEU A 1 305 ? 11.153 -3.927 -21.418 1.00 83.81 305 LEU A N 1
ATOM 2356 C CA . LEU A 1 305 ? 10.119 -4.573 -22.233 1.00 83.81 305 LEU A CA 1
ATOM 2357 C C . LEU A 1 305 ? 10.015 -6.080 -21.961 1.00 83.81 305 LEU A C 1
ATOM 2359 O O . LEU A 1 305 ? 8.910 -6.600 -21.803 1.00 83.81 305 LEU A O 1
ATOM 2363 N N . ILE A 1 306 ? 11.148 -6.780 -21.841 1.00 84.12 306 ILE A N 1
ATOM 2364 C CA . ILE A 1 306 ? 11.179 -8.209 -21.493 1.00 84.12 306 ILE A CA 1
ATOM 2365 C C . ILE A 1 306 ? 10.546 -8.443 -20.118 1.00 84.12 306 ILE A C 1
ATOM 2367 O O . ILE A 1 306 ? 9.771 -9.384 -19.949 1.00 84.12 306 ILE A O 1
ATOM 2371 N N . LEU A 1 307 ? 10.838 -7.595 -19.131 1.00 82.06 307 LEU A N 1
ATOM 2372 C CA . LEU A 1 307 ? 10.271 -7.710 -17.786 1.00 82.06 307 LEU A CA 1
ATOM 2373 C C . LEU A 1 307 ? 8.777 -7.385 -17.759 1.00 82.06 307 LEU A C 1
ATOM 2375 O O . LEU A 1 307 ? 8.027 -8.077 -17.076 1.00 82.06 307 LEU A O 1
ATOM 2379 N N . VAL A 1 308 ? 8.325 -6.392 -18.527 1.00 84.00 308 VAL A N 1
ATOM 2380 C CA . VAL A 1 308 ? 6.894 -6.103 -18.699 1.00 84.00 308 VAL A CA 1
ATOM 2381 C C . VAL A 1 308 ? 6.182 -7.294 -19.337 1.00 84.00 308 VAL A C 1
ATOM 2383 O O . VAL A 1 308 ? 5.119 -7.686 -18.857 1.00 84.00 308 VAL A O 1
ATOM 2386 N N . LYS A 1 309 ? 6.780 -7.911 -20.363 1.00 88.81 309 LYS A N 1
ATOM 2387 C CA . LYS A 1 309 ? 6.242 -9.122 -20.990 1.00 88.81 309 LYS A CA 1
ATOM 2388 C C . LYS A 1 309 ? 6.163 -10.274 -19.989 1.00 88.81 309 LYS A C 1
ATOM 2390 O O . LYS A 1 309 ? 5.079 -10.799 -19.781 1.00 88.81 309 LYS A O 1
ATOM 2395 N N . ARG A 1 310 ? 7.252 -10.583 -19.277 1.00 85.75 310 ARG A N 1
ATOM 2396 C CA . ARG A 1 310 ? 7.273 -11.634 -18.240 1.00 85.75 310 ARG A CA 1
ATOM 2397 C C . ARG A 1 310 ? 6.242 -11.396 -17.139 1.00 85.75 310 ARG A C 1
ATOM 2399 O O . ARG A 1 310 ? 5.544 -12.327 -16.755 1.00 85.75 310 ARG A O 1
ATOM 2406 N N . ARG A 1 311 ? 6.101 -10.153 -16.667 1.00 87.69 311 ARG A N 1
ATOM 2407 C CA . ARG A 1 311 ? 5.058 -9.767 -15.707 1.00 87.69 311 ARG A CA 1
ATOM 2408 C C . ARG A 1 311 ? 3.665 -10.059 -16.264 1.00 87.69 311 ARG A C 1
ATOM 2410 O O . ARG A 1 311 ? 2.821 -10.578 -15.543 1.00 87.69 311 ARG A O 1
ATOM 2417 N N . ASN A 1 312 ? 3.410 -9.689 -17.518 1.00 85.00 312 ASN A N 1
ATOM 2418 C CA . ASN A 1 312 ? 2.116 -9.913 -18.159 1.00 85.00 312 ASN A CA 1
ATOM 2419 C C . ASN A 1 312 ? 1.849 -11.406 -18.400 1.00 85.00 312 ASN A C 1
ATOM 2421 O O . ASN A 1 312 ? 0.708 -11.829 -18.264 1.00 85.00 312 ASN A O 1
ATOM 2425 N N . ASP A 1 313 ? 2.870 -12.200 -18.708 1.00 87.38 313 ASP A N 1
ATOM 2426 C CA . ASP A 1 313 ? 2.732 -13.648 -18.877 1.00 87.38 313 ASP A CA 1
ATOM 2427 C C . ASP A 1 313 ? 2.422 -14.329 -17.532 1.00 87.38 313 ASP A C 1
ATOM 2429 O O . ASP A 1 313 ? 1.546 -15.188 -17.458 1.00 87.38 313 ASP A O 1
ATOM 2433 N N . GLU A 1 314 ? 3.075 -13.896 -16.449 1.00 85.06 314 GLU A N 1
ATOM 2434 C CA . GLU A 1 314 ? 2.892 -14.457 -15.106 1.00 85.06 314 GLU A CA 1
ATOM 2435 C C . GLU A 1 314 ? 1.576 -14.017 -14.443 1.00 85.06 314 GLU A C 1
ATOM 2437 O O . GLU A 1 314 ? 0.839 -14.837 -13.900 1.00 85.06 314 GLU A O 1
ATOM 2442 N N . LEU A 1 315 ? 1.272 -12.716 -14.463 1.00 86.38 315 LEU A N 1
ATOM 2443 C CA . LEU A 1 315 ? 0.135 -12.141 -13.733 1.00 86.38 315 LEU A CA 1
ATOM 2444 C C . LEU A 1 315 ? -1.088 -11.916 -14.621 1.00 86.38 315 LEU A C 1
ATOM 2446 O O . LEU A 1 315 ? -2.196 -11.771 -14.112 1.00 86.38 315 LEU A O 1
ATOM 2450 N N . GLY A 1 316 ? -0.918 -11.875 -15.942 1.00 87.69 316 GLY A N 1
ATOM 2451 C CA . GLY A 1 316 ? -1.986 -11.556 -16.888 1.00 87.69 316 GLY A CA 1
ATOM 2452 C C . GLY A 1 316 ? -3.195 -12.485 -16.808 1.00 87.69 316 GLY A C 1
ATOM 2453 O O . GLY A 1 316 ? -4.313 -11.972 -16.829 1.00 87.69 316 GLY A O 1
ATOM 2454 N N . PRO A 1 317 ? -3.039 -13.820 -16.700 1.00 89.50 317 PRO A N 1
ATOM 2455 C CA . PRO A 1 317 ? -4.175 -14.722 -16.521 1.00 89.50 317 PRO A CA 1
ATOM 2456 C C . PRO A 1 317 ? -4.998 -14.395 -15.270 1.00 89.50 317 PRO A C 1
ATOM 2458 O O . PRO A 1 317 ? -6.214 -14.255 -15.372 1.00 89.50 317 PRO A O 1
ATOM 2461 N N . ALA A 1 318 ? -4.338 -14.181 -14.127 1.00 86.44 318 ALA A N 1
ATOM 2462 C CA . ALA A 1 318 ? -5.000 -13.805 -12.880 1.00 86.44 318 ALA A CA 1
ATOM 2463 C C . ALA A 1 318 ? -5.685 -12.441 -13.000 1.00 86.44 318 ALA A C 1
ATOM 2465 O O . ALA A 1 318 ? -6.875 -12.325 -12.735 1.00 86.44 318 ALA A O 1
ATOM 2466 N N . MET A 1 319 ? -4.976 -11.424 -13.491 1.00 84.75 319 MET A N 1
ATOM 2467 C CA . MET A 1 319 ? -5.518 -10.072 -13.669 1.00 84.75 319 MET A CA 1
ATOM 2468 C C . MET A 1 319 ? -6.740 -10.030 -14.590 1.00 84.75 319 MET A C 1
ATOM 2470 O O . MET A 1 319 ? -7.693 -9.304 -14.316 1.00 84.75 319 MET A O 1
ATOM 2474 N N . ARG A 1 320 ? -6.731 -10.812 -15.678 1.00 90.12 320 ARG A N 1
ATOM 2475 C CA . ARG A 1 320 ? -7.880 -10.923 -16.587 1.00 90.12 320 ARG A CA 1
ATOM 2476 C C . ARG A 1 320 ? -9.067 -11.600 -15.914 1.00 90.12 320 ARG A C 1
ATOM 2478 O O . ARG A 1 320 ? -10.167 -11.078 -16.033 1.00 90.12 320 ARG A O 1
ATOM 2485 N N . ALA A 1 321 ? -8.834 -12.689 -15.181 1.00 90.00 321 ALA A N 1
ATOM 2486 C CA . ALA A 1 321 ? -9.870 -13.368 -14.406 1.00 90.00 321 ALA A CA 1
ATOM 2487 C C . ALA A 1 321 ? -10.514 -12.424 -13.374 1.00 90.00 321 ALA A C 1
ATOM 2489 O O . ALA A 1 321 ? -11.736 -12.325 -13.307 1.00 90.00 321 ALA A O 1
ATOM 2490 N N . TYR A 1 322 ? -9.704 -11.655 -12.638 1.00 85.25 322 TYR A N 1
ATOM 2491 C CA . TYR A 1 322 ? -10.203 -10.650 -11.693 1.00 85.25 322 TYR A CA 1
ATOM 2492 C C . TYR A 1 322 ? -11.048 -9.571 -12.370 1.00 85.25 322 TYR A C 1
ATOM 2494 O O . TYR A 1 322 ? -12.136 -9.247 -11.896 1.00 85.25 322 TYR A O 1
ATOM 2502 N N . ARG A 1 323 ? -10.561 -9.013 -13.484 1.00 85.06 323 ARG A N 1
ATOM 2503 C CA . ARG A 1 323 ? -11.282 -7.968 -14.221 1.00 85.06 323 ARG A CA 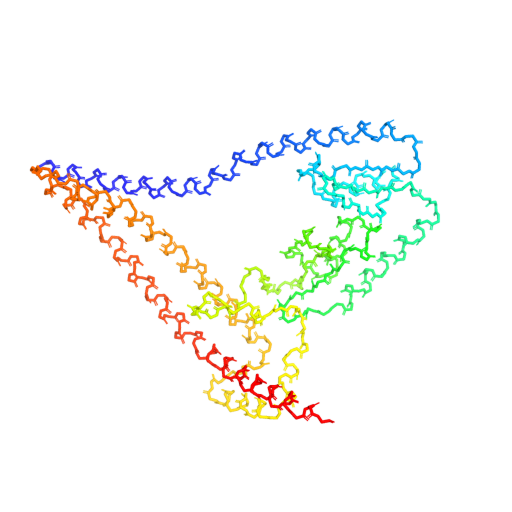1
ATOM 2504 C C . ARG A 1 323 ? -12.604 -8.490 -14.780 1.00 85.06 323 ARG A C 1
ATOM 2506 O O . ARG A 1 323 ? -13.606 -7.790 -14.720 1.00 85.06 323 ARG A O 1
ATOM 2513 N N . GLU A 1 324 ? -12.610 -9.721 -15.279 1.00 91.19 324 GLU A N 1
ATOM 2514 C CA . GLU A 1 324 ? -13.811 -10.375 -15.786 1.00 91.19 324 GLU A CA 1
ATOM 2515 C C . GLU A 1 324 ? -14.880 -10.536 -14.697 1.00 91.19 324 GLU A C 1
ATOM 2517 O O . GLU A 1 324 ? -16.009 -10.088 -14.887 1.00 91.19 324 GLU A O 1
ATOM 2522 N N . LEU A 1 325 ? -14.523 -11.100 -13.538 1.00 89.50 325 LEU A N 1
ATOM 2523 C CA . LEU A 1 325 ? -15.467 -11.285 -12.429 1.00 89.50 325 LEU A CA 1
ATOM 2524 C C . LEU A 1 325 ? -15.991 -9.953 -11.887 1.00 89.50 325 LEU A C 1
ATOM 2526 O O . LEU A 1 325 ? -17.172 -9.839 -11.560 1.00 89.50 325 LEU A O 1
ATOM 2530 N N . ARG A 1 326 ? -15.135 -8.926 -11.836 1.00 82.38 326 ARG A N 1
ATOM 2531 C CA . ARG A 1 326 ? -15.537 -7.582 -11.412 1.00 82.38 326 ARG A CA 1
ATOM 2532 C C . ARG A 1 326 ? -16.560 -6.968 -12.359 1.00 82.38 326 ARG A C 1
ATOM 2534 O O . ARG A 1 326 ? -17.550 -6.424 -11.883 1.00 82.38 326 ARG A O 1
ATOM 2541 N N . ASN A 1 327 ? -16.327 -7.063 -13.667 1.00 85.94 327 ASN A N 1
ATOM 2542 C CA . ASN A 1 327 ? -17.256 -6.533 -14.663 1.00 85.94 327 ASN A CA 1
ATOM 2543 C C . ASN A 1 327 ? -18.627 -7.221 -14.543 1.00 85.94 327 ASN A C 1
ATOM 2545 O O . ASN A 1 327 ? -19.653 -6.552 -14.523 1.00 85.94 327 ASN A O 1
ATOM 2549 N N . MET A 1 328 ? -18.648 -8.543 -14.336 1.00 89.62 328 MET A N 1
ATOM 2550 C CA . MET A 1 328 ? -19.900 -9.279 -14.110 1.00 89.62 328 MET A CA 1
ATOM 2551 C C . MET A 1 328 ? -20.651 -8.807 -12.857 1.00 89.62 328 MET A C 1
ATOM 2553 O O . MET A 1 328 ? -21.879 -8.726 -12.867 1.00 89.62 328 MET A O 1
ATOM 2557 N N . ALA A 1 329 ? -19.931 -8.486 -11.782 1.00 83.88 329 ALA A N 1
ATOM 2558 C CA . ALA A 1 329 ? -20.535 -7.971 -10.559 1.00 83.88 329 ALA A CA 1
ATOM 2559 C C . ALA A 1 329 ? -21.058 -6.536 -10.718 1.00 83.88 329 ALA A C 1
ATOM 2561 O O . ALA A 1 329 ? -22.155 -6.236 -10.248 1.00 83.88 329 ALA A O 1
ATOM 2562 N N . SER A 1 330 ? -20.321 -5.658 -11.411 1.00 82.31 330 SER A N 1
ATOM 2563 C CA . SER A 1 330 ? -20.777 -4.287 -11.675 1.00 82.31 330 SER A CA 1
ATOM 2564 C C . SER A 1 330 ? -22.015 -4.251 -12.562 1.00 82.31 330 SER A C 1
ATOM 2566 O O . SER A 1 330 ? -22.935 -3.487 -12.276 1.00 82.31 330 SER A O 1
ATOM 2568 N N . ASP A 1 331 ? -22.072 -5.111 -13.580 1.00 87.00 331 ASP A N 1
ATOM 2569 C CA . ASP A 1 331 ? -23.236 -5.225 -14.461 1.00 87.00 331 ASP A CA 1
ATOM 2570 C C . ASP A 1 331 ? -24.468 -5.662 -13.660 1.00 87.00 331 ASP A C 1
ATOM 2572 O O . ASP A 1 331 ? -25.572 -5.151 -13.847 1.00 87.00 331 ASP A O 1
ATOM 2576 N N . HIS A 1 332 ? -24.282 -6.571 -12.700 1.00 81.50 332 HIS A N 1
ATOM 2577 C CA . HIS A 1 332 ? -25.374 -7.034 -11.857 1.00 81.50 332 HIS A CA 1
ATOM 2578 C C . HIS A 1 332 ? -25.839 -5.982 -10.842 1.00 81.50 332 HIS A C 1
ATOM 2580 O O . HIS A 1 332 ? -27.044 -5.815 -10.653 1.00 81.50 332 HIS A O 1
ATOM 2586 N N . ALA A 1 333 ? -24.912 -5.229 -10.244 1.00 77.94 333 ALA A N 1
ATOM 2587 C CA . ALA A 1 333 ? -25.239 -4.125 -9.344 1.00 77.94 333 ALA A CA 1
ATOM 2588 C C . ALA A 1 333 ? -25.995 -2.993 -10.063 1.00 77.94 333 ALA A C 1
ATOM 2590 O O . ALA A 1 333 ? -26.933 -2.428 -9.501 1.00 77.94 333 ALA A O 1
ATOM 2591 N N . GLN A 1 334 ? -25.637 -2.691 -11.317 1.00 76.12 334 GLN A N 1
ATOM 2592 C CA . GLN A 1 334 ? -26.361 -1.721 -12.146 1.00 76.12 334 GLN A CA 1
ATOM 2593 C C . GLN A 1 334 ? -27.771 -2.200 -12.500 1.00 76.12 334 GLN A C 1
ATOM 2595 O O . GLN A 1 334 ? -28.722 -1.431 -12.399 1.00 76.12 334 GLN A O 1
ATOM 2600 N N . LEU A 1 335 ? -27.939 -3.477 -12.848 1.00 65.56 335 LEU A N 1
ATOM 2601 C CA . LEU A 1 335 ? -29.271 -4.037 -13.084 1.00 65.56 335 LEU A CA 1
ATOM 2602 C C . LEU A 1 335 ? -30.125 -3.981 -11.809 1.00 65.56 335 LEU A C 1
ATOM 2604 O O . LEU A 1 335 ? -31.270 -3.545 -11.852 1.00 65.56 335 LEU A O 1
ATOM 2608 N N . ALA A 1 336 ? -29.561 -4.352 -10.657 1.00 69.38 336 ALA A N 1
ATOM 2609 C CA . ALA A 1 336 ? -30.270 -4.308 -9.381 1.00 69.38 336 ALA A CA 1
ATOM 2610 C C . ALA A 1 336 ? -30.668 -2.885 -8.952 1.00 69.38 336 ALA A C 1
ATOM 2612 O O . ALA A 1 336 ? -31.674 -2.731 -8.261 1.00 69.38 336 ALA A O 1
ATOM 2613 N N . SER A 1 337 ? -29.908 -1.852 -9.336 1.00 68.88 337 SER A N 1
ATOM 2614 C CA . SER A 1 337 ? -30.279 -0.460 -9.058 1.00 68.88 337 SER A CA 1
ATOM 2615 C C . SER A 1 337 ? -31.377 0.049 -9.992 1.00 68.88 337 SER A C 1
ATOM 2617 O O . SER A 1 337 ? -32.228 0.811 -9.544 1.00 68.88 337 SER A O 1
ATOM 2619 N N . TRP A 1 338 ? -31.427 -0.421 -11.243 1.00 52.12 338 TRP A N 1
ATOM 2620 C CA . TRP A 1 338 ? -32.500 -0.083 -12.187 1.00 52.12 338 TRP A CA 1
ATOM 2621 C C . TRP A 1 338 ? -33.855 -0.664 -11.767 1.00 52.12 338 TRP A C 1
ATOM 2623 O O . TRP A 1 338 ? -34.874 -0.008 -11.943 1.00 52.12 338 TRP A O 1
ATOM 2633 N N . PHE A 1 339 ? -33.871 -1.849 -11.151 1.00 55.25 339 PHE A N 1
ATOM 2634 C CA . PHE A 1 339 ? -35.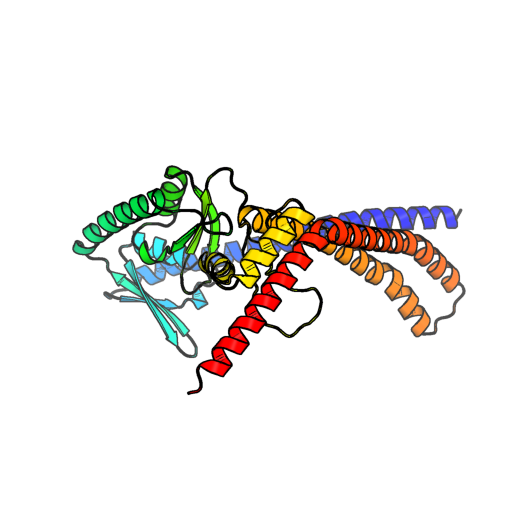101 -2.493 -10.666 1.00 55.25 339 PHE A CA 1
ATOM 2635 C C . PHE A 1 339 ? -35.550 -2.056 -9.259 1.00 55.25 339 PHE A C 1
ATOM 2637 O O . PHE A 1 339 ? -36.571 -2.533 -8.782 1.00 55.25 339 PHE A O 1
ATOM 2644 N N . ARG A 1 340 ? -34.811 -1.172 -8.571 1.00 56.88 340 ARG A N 1
ATOM 2645 C CA . ARG A 1 340 ? -35.226 -0.596 -7.271 1.00 56.88 340 ARG A CA 1
ATOM 2646 C C . ARG A 1 340 ? -35.947 0.748 -7.393 1.00 56.88 340 ARG A C 1
ATOM 2648 O O . ARG A 1 340 ? -36.254 1.355 -6.372 1.00 56.88 340 ARG A O 1
ATOM 2655 N N . VAL A 1 341 ? -36.175 1.229 -8.612 1.00 51.22 341 VAL A N 1
ATOM 2656 C CA . VAL A 1 341 ? -36.932 2.458 -8.875 1.00 51.22 341 VAL A CA 1
ATOM 2657 C C . VAL A 1 341 ? -38.378 2.086 -9.214 1.00 51.22 341 VAL A C 1
ATOM 2659 O O . VAL A 1 341 ? -38.817 2.281 -10.340 1.00 51.22 341 VAL A O 1
ATOM 2662 N N . GLU A 1 342 ? -39.094 1.514 -8.248 1.00 40.50 342 GLU A N 1
ATOM 2663 C CA . GLU A 1 342 ? -40.560 1.352 -8.220 1.00 40.50 342 GLU A CA 1
ATOM 2664 C C . GLU A 1 342 ? -41.043 1.480 -6.770 1.00 40.50 342 GLU A C 1
ATOM 2666 O O . GLU A 1 342 ? -42.109 2.098 -6.559 1.00 40.50 342 GLU A O 1
#

Organism: NCBI:txid664784

Foldseek 3Di:
DVVVVVVVVLVVVVVVVVVVVVVVVVVVVPVVVVVLVVLQVVLVVVLVVQVVVPPDQKRKDFCVSNVSDQPLNSQVVVVVVQWHWDDWDDDPPTIITMIGGHDPVCVVVLVVLVVVLLVCLLVDDQFLQQKDKAQCVSNSSARPVRSCVSCVVSQKDFPDWPSVDPRGITIIHHPPDDGDDPVLAAPPDPDDDDDPPRNCDDRPPVPLVVLCVPPVLVVLQVVLCVVVVDRLSDSVVVSVLSVLVSVLVVVLVVLVVVLVVLCVPQVVPLVVVVVVPPDDPCNVVSVVSSVVSVVVNVVSVVVSVVSVVVNCVVNVSSVVSNVVSVVVVVVVVVVVVVVVPD

Sequence (342 aa):
MLYTVLLCVAVTLNAVSLGALFHLGATERDGGVRARRRARTRQLESLGSVHGQAQGSVLELDRVAYREVPRYELIELLGRQGWRYVDEHLDANVWRLRFRRAGPAEAAVAVDARTRLRDELAAARPGVNGTYWLDVNDYINVPTEEIGAYVHAAGWQVCGTAFDSPRNGMIIKPAGVAAVRPSDGAFVDAHGPGSGSTLAGSGDAGGFEELRSYRRVADRAAELHRRLGFDPLDETNLLRVRARYLAWQKRIKILANVAAVFFLVVVTPPLAWLLYGHFDESLHIAFAVSGVAAVPCLTSLIWCLILVKRRNDELGPAMRAYRELRNMASDHAQLASWFRVE

Radius of gyration: 28.51 Å; chains: 1; bounding box: 86×55×77 Å

Secondary structure (DSSP, 8-state):
-HHHHHHHHHHHHHHHHHHHHHHHHHHHHHHHHHHHHHHHHHHHHHHHHHHHH--SSEEEEETTTTTTS-HHHHHHHHHHTTEEEEEEEE-SS-EEEEEEEPPTHHHHHHHHHHHHHHHHHHH----TTS-EEEEGGGGTTS-HHHHHHHHHHTTEEEEEEETTSSS-EEEEEETTPPPPPTTS-----SS-TT----TT-S--THHHHHHHHSHHHHHHHHHHHHHHSS-TT-HHHHHHHHHHHHHHHHHHHHHHHHHHHHIIIIIHHHHHHHHTT---TTHHHHHHHHHHHHHHHHHHHHHHHHHHHHHHHHHHHHHHHHHHHHHHHHHHHHHHHHTT--

pLDDT: mean 76.17, std 15.45, range [34.5, 96.88]